Protein AF-N1JFX5-F1 (afdb_monomer_lite)

InterPro domains:
  IPR024461 Coiled-coil domain-containing protein 90-like [PF07798] (93-260)
  IPR024461 Coiled-coil domain-containing protein 90-like [PTHR14360] (28-267)

pLDDT: mean 70.88, std 24.8, range [26.75, 98.5]

Structure (mmCIF, N/CA/C/O backbone):
data_AF-N1JFX5-F1
#
_entry.id   AF-N1JFX5-F1
#
loop_
_atom_site.group_PDB
_atom_site.id
_atom_site.type_symbol
_atom_site.label_atom_id
_atom_site.label_alt_id
_atom_site.label_comp_id
_atom_site.label_asym_id
_atom_site.label_entity_id
_atom_site.label_seq_id
_atom_site.pdbx_PDB_ins_code
_atom_site.Cartn_x
_atom_site.Cartn_y
_atom_site.Cartn_z
_atom_site.occupancy
_atom_site.B_iso_or_equiv
_atom_site.auth_seq_id
_atom_site.auth_comp_id
_atom_site.auth_asym_id
_atom_site.auth_atom_id
_atom_site.pdbx_PDB_model_num
ATOM 1 N N . MET A 1 1 ? -10.620 47.050 53.780 1.00 45.34 1 MET A N 1
ATOM 2 C CA . MET A 1 1 ? -9.293 46.956 54.427 1.00 45.34 1 MET A CA 1
ATOM 3 C C . MET A 1 1 ? -9.333 45.799 55.409 1.00 45.34 1 MET A C 1
ATOM 5 O O . MET A 1 1 ? -10.169 45.864 56.293 1.00 45.34 1 MET A O 1
ATOM 9 N N . MET A 1 2 ? -8.514 44.763 55.178 1.00 36.59 2 MET A N 1
ATOM 10 C CA . MET A 1 2 ? -8.140 43.599 56.024 1.00 36.59 2 MET A CA 1
ATOM 11 C C . MET A 1 2 ? -7.818 42.447 55.046 1.00 36.59 2 MET A C 1
ATOM 13 O O . MET A 1 2 ? -8.660 42.116 54.222 1.00 36.59 2 MET A O 1
ATOM 17 N N . ALA A 1 3 ? -6.535 42.109 54.839 1.00 37.88 3 ALA A N 1
ATOM 18 C CA 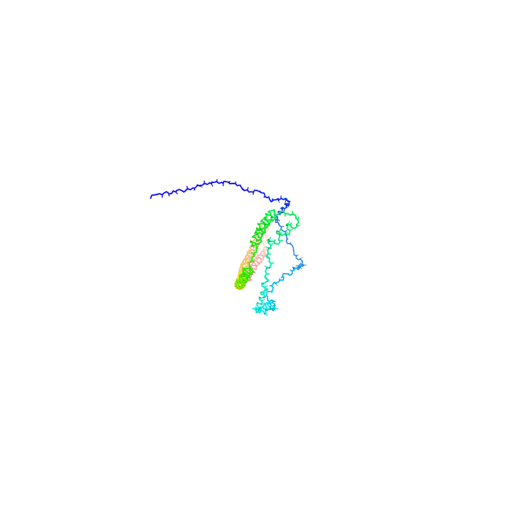. ALA A 1 3 ? -5.764 41.058 55.542 1.00 37.88 3 ALA A CA 1
ATOM 19 C C . ALA A 1 3 ? -6.212 39.639 55.106 1.00 37.88 3 ALA A C 1
ATOM 21 O O . ALA A 1 3 ? -7.400 39.379 55.066 1.00 37.88 3 ALA A O 1
ATOM 22 N N . SER A 1 4 ? -5.381 38.650 54.765 1.00 37.19 4 SER A N 1
ATOM 23 C CA . SER A 1 4 ? -3.931 38.461 54.834 1.00 37.19 4 SER A CA 1
ATOM 24 C C . SER A 1 4 ? -3.534 37.250 53.962 1.00 37.19 4 SER A C 1
ATOM 26 O O . SER A 1 4 ? -4.264 36.268 53.923 1.00 37.19 4 SER A O 1
ATOM 28 N N . ARG A 1 5 ? -2.371 37.354 53.296 1.00 39.69 5 ARG A N 1
ATOM 29 C CA . ARG A 1 5 ? -1.229 36.401 53.213 1.00 39.69 5 ARG A CA 1
ATOM 30 C C . ARG A 1 5 ? -1.575 34.905 53.415 1.00 39.69 5 ARG A C 1
ATOM 32 O O . ARG A 1 5 ? -2.045 34.536 54.478 1.00 39.69 5 ARG A O 1
ATOM 39 N N . GLY A 1 6 ? -1.334 33.973 52.489 1.00 36.25 6 GLY A N 1
ATOM 40 C CA . GLY A 1 6 ? -0.132 33.788 51.666 1.00 36.25 6 GLY A CA 1
ATOM 41 C C . GLY A 1 6 ? 0.932 32.998 52.445 1.00 36.25 6 GLY A C 1
ATOM 42 O O . GLY A 1 6 ? 1.758 33.615 53.110 1.00 36.25 6 GLY A O 1
ATOM 43 N N . LEU A 1 7 ? 0.883 31.658 52.393 1.00 37.72 7 LEU A N 1
ATOM 44 C CA . LEU A 1 7 ? 1.869 30.726 52.977 1.00 37.72 7 LEU A CA 1
ATOM 45 C C . LEU A 1 7 ? 2.697 30.027 51.867 1.00 37.72 7 LEU A C 1
ATOM 47 O O . LEU A 1 7 ? 2.278 30.042 50.709 1.00 37.72 7 LEU A O 1
ATOM 51 N N . PRO A 1 8 ? 3.877 29.458 52.191 1.00 49.25 8 PRO A N 1
ATOM 52 C CA . PRO A 1 8 ? 5.065 29.599 51.361 1.00 49.25 8 PRO A CA 1
ATOM 53 C C . PRO A 1 8 ? 5.447 28.367 50.530 1.00 49.25 8 PRO A C 1
ATOM 55 O O . PRO A 1 8 ? 5.069 27.227 50.787 1.00 49.25 8 PRO A O 1
ATOM 58 N N . THR A 1 9 ? 6.310 28.668 49.566 1.00 38.16 9 THR A N 1
ATOM 59 C CA . THR A 1 9 ? 7.243 27.815 48.828 1.00 38.16 9 THR A CA 1
ATOM 60 C C . THR A 1 9 ? 8.101 26.906 49.713 1.00 38.16 9 THR A C 1
ATOM 62 O O . THR A 1 9 ? 8.788 27.397 50.605 1.00 38.16 9 THR A O 1
ATOM 65 N N . HIS A 1 10 ? 8.186 25.620 49.355 1.00 36.88 10 HIS A N 1
ATOM 66 C CA . HIS A 1 10 ? 9.340 24.768 49.649 1.00 36.88 10 HIS A CA 1
ATOM 67 C C . HIS A 1 10 ? 9.740 23.957 48.411 1.00 36.88 10 HIS A C 1
ATOM 69 O O . HIS A 1 10 ? 8.969 23.173 47.864 1.00 36.88 10 HIS A O 1
ATOM 75 N N . THR A 1 11 ? 10.978 24.188 47.987 1.00 39.38 11 THR A N 1
ATOM 76 C CA . THR A 1 11 ? 11.733 23.473 46.957 1.00 39.38 11 THR A CA 1
ATOM 77 C C . THR A 1 11 ? 12.301 22.182 47.546 1.00 39.38 11 THR A C 1
ATOM 79 O O . THR A 1 11 ? 12.922 22.240 48.605 1.00 39.38 11 THR A O 1
ATOM 82 N N . LEU A 1 12 ? 12.190 21.047 46.847 1.00 31.86 12 LEU A N 1
ATOM 83 C CA . LEU A 1 12 ? 13.087 19.904 47.050 1.00 31.86 12 LEU A CA 1
ATOM 84 C C . LEU A 1 12 ? 13.545 19.323 45.707 1.00 31.86 12 LEU A C 1
ATOM 86 O O . LEU A 1 12 ? 12.752 18.966 44.839 1.00 31.86 12 LEU A O 1
ATOM 90 N N . GLN A 1 13 ? 14.869 19.294 45.567 1.00 37.44 13 GLN A N 1
ATOM 91 C CA . GLN A 1 13 ? 15.657 18.745 44.472 1.00 37.44 13 GLN A CA 1
ATOM 92 C C . GLN A 1 13 ? 15.765 17.211 44.547 1.00 37.44 13 GLN A C 1
ATOM 94 O O . GLN A 1 13 ? 15.798 16.646 45.632 1.00 37.44 13 GLN A O 1
ATOM 99 N N . PHE A 1 14 ? 15.943 16.614 43.360 1.00 31.45 14 PHE A N 1
ATOM 100 C CA . PHE A 1 14 ? 16.741 15.420 43.025 1.00 31.45 14 PHE A CA 1
ATOM 101 C C . PHE A 1 14 ? 16.587 14.129 43.847 1.00 31.45 14 PHE A C 1
ATOM 103 O O . PHE A 1 14 ? 16.993 14.074 44.996 1.00 31.45 14 PHE A O 1
ATOM 110 N N . LEU A 1 15 ? 16.240 13.026 43.162 1.00 33.03 15 LEU A N 1
ATOM 111 C CA . LEU A 1 15 ? 17.104 11.835 43.019 1.00 33.03 15 LEU A CA 1
ATOM 112 C C . LEU A 1 15 ? 16.437 10.780 42.115 1.00 33.03 15 LEU A C 1
ATOM 114 O O . LEU A 1 15 ? 15.435 10.164 42.465 1.00 33.03 15 LEU A O 1
ATOM 118 N N . SER A 1 16 ? 17.027 10.553 40.940 1.00 36.25 16 SER A N 1
ATOM 119 C CA . SER A 1 16 ? 16.719 9.425 40.055 1.00 36.25 16 SER A CA 1
ATOM 120 C C . SER A 1 16 ? 17.176 8.094 40.670 1.00 36.25 16 SER A C 1
ATOM 122 O O . SER A 1 16 ? 18.302 8.029 41.172 1.00 36.25 16 SER A O 1
ATOM 124 N N . PRO A 1 17 ? 16.434 6.985 40.506 1.00 36.94 17 PRO A N 1
ATOM 125 C CA . PRO A 1 17 ? 16.988 5.655 40.723 1.00 36.94 17 PRO A CA 1
ATOM 126 C C . PRO A 1 17 ? 17.651 5.127 39.443 1.00 36.94 17 PRO A C 1
ATOM 128 O O . PRO A 1 17 ? 17.014 4.911 38.413 1.00 36.94 17 PRO A O 1
ATOM 131 N N . LYS A 1 18 ? 18.965 4.898 39.528 1.00 37.69 18 LYS A N 1
ATOM 132 C CA . LYS A 1 18 ? 19.729 4.035 38.617 1.00 37.69 18 LYS A CA 1
ATOM 133 C C . LYS A 1 18 ? 19.438 2.550 38.898 1.00 37.69 18 LYS A C 1
ATOM 135 O O . LYS A 1 18 ? 19.209 2.183 40.046 1.00 37.69 18 LYS A O 1
ATOM 140 N N . ARG A 1 19 ? 19.751 1.732 37.874 1.00 32.94 19 ARG A N 1
ATOM 141 C CA . ARG A 1 19 ? 19.992 0.262 37.824 1.00 32.94 19 ARG A CA 1
ATOM 142 C C . ARG A 1 19 ? 18.749 -0.535 37.385 1.00 32.94 19 ARG A C 1
ATOM 144 O O . ARG A 1 19 ? 17.664 -0.274 37.859 1.00 32.94 19 ARG A O 1
ATOM 151 N N . SER A 1 20 ? 18.814 -1.534 36.504 1.00 28.47 20 SER A N 1
ATOM 152 C CA . SER A 1 20 ? 19.943 -2.218 35.867 1.00 28.47 20 SER A CA 1
ATOM 153 C C . SER A 1 20 ? 19.411 -2.979 34.638 1.00 28.47 20 SER A C 1
ATOM 155 O O . SER A 1 20 ? 18.403 -3.670 34.750 1.00 28.47 20 SER A O 1
ATOM 157 N N . CYS A 1 21 ? 20.092 -2.919 33.494 1.00 29.77 21 CYS A N 1
ATOM 158 C CA . CYS A 1 21 ? 19.971 -3.944 32.457 1.00 29.77 21 CYS A CA 1
ATOM 159 C C . CYS A 1 21 ? 21.379 -4.405 32.094 1.00 29.77 21 CYS A C 1
ATOM 161 O O . CYS A 1 21 ? 22.188 -3.665 31.536 1.00 29.77 21 CYS A O 1
ATOM 163 N N . ARG A 1 22 ? 21.667 -5.638 32.501 1.00 29.78 22 ARG A N 1
ATOM 164 C CA . ARG A 1 22 ? 22.891 -6.385 32.238 1.00 29.78 22 ARG A CA 1
ATOM 165 C C . ARG A 1 22 ? 22.928 -6.703 30.738 1.00 29.78 22 ARG A C 1
ATOM 167 O O . ARG A 1 22 ? 22.096 -7.462 30.257 1.00 29.78 22 ARG A O 1
ATOM 174 N N . ARG A 1 23 ? 23.880 -6.134 29.996 1.00 33.97 23 ARG A N 1
ATOM 175 C CA . ARG A 1 23 ? 24.305 -6.664 28.691 1.00 33.97 23 ARG A CA 1
ATOM 176 C C . ARG A 1 23 ? 25.579 -7.472 28.891 1.00 33.97 23 ARG A C 1
ATOM 178 O O . ARG A 1 23 ? 26.496 -7.036 29.581 1.00 33.97 23 ARG A O 1
ATOM 185 N N . SER A 1 24 ? 25.631 -8.632 28.256 1.00 31.75 24 SER A N 1
ATOM 186 C CA . SER A 1 24 ? 26.867 -9.342 27.938 1.00 31.75 24 SER A CA 1
ATOM 187 C C . SER A 1 24 ? 26.863 -9.737 26.457 1.00 31.75 24 SER A C 1
ATOM 189 O O . SER A 1 24 ? 25.796 -9.703 25.840 1.00 31.75 24 SER A O 1
ATOM 191 N N . PRO A 1 25 ? 28.049 -9.969 25.867 1.00 46.09 25 PRO A N 1
ATOM 192 C CA . PRO A 1 25 ? 28.358 -9.545 24.504 1.00 46.09 25 PRO A CA 1
ATOM 193 C C . PRO A 1 25 ? 28.659 -10.723 23.555 1.00 46.09 25 PRO A C 1
ATOM 195 O O . PRO A 1 25 ? 28.492 -11.879 23.925 1.00 46.09 25 PRO A O 1
ATOM 198 N N . ALA A 1 26 ? 29.197 -10.374 22.376 1.00 31.05 26 ALA A N 1
ATOM 199 C CA . ALA A 1 26 ? 29.701 -11.202 21.267 1.00 31.05 26 ALA A CA 1
ATOM 200 C C . ALA A 1 26 ? 28.660 -11.425 20.149 1.00 31.05 26 ALA A C 1
ATOM 202 O O . ALA A 1 26 ? 27.500 -11.682 20.415 1.00 31.05 26 ALA A O 1
ATOM 203 N N . SER A 1 27 ? 28.967 -11.291 18.859 1.00 29.20 27 SER A N 1
ATOM 204 C CA . SER A 1 27 ? 30.246 -11.340 18.153 1.00 29.20 27 SER A CA 1
ATOM 205 C C . SER A 1 27 ? 30.122 -10.544 16.845 1.00 29.20 27 SER A C 1
ATOM 207 O O . SER A 1 27 ? 29.130 -10.660 16.129 1.00 29.20 27 SER A O 1
ATOM 209 N N . LYS A 1 28 ? 31.129 -9.717 16.548 1.00 35.06 28 LYS A N 1
ATOM 210 C CA . LYS A 1 28 ? 31.274 -8.978 15.290 1.00 35.06 28 LYS A CA 1
ATOM 211 C C . LYS A 1 28 ? 31.924 -9.893 14.250 1.00 35.06 28 LYS A C 1
ATOM 213 O O . LYS A 1 28 ? 33.036 -10.356 14.488 1.00 35.06 28 LYS A O 1
ATOM 218 N N . LYS A 1 29 ? 31.325 -10.031 13.067 1.00 30.53 29 LYS A N 1
ATOM 219 C CA . LYS A 1 29 ? 32.080 -10.214 11.817 1.00 30.53 29 LYS A CA 1
ATOM 220 C C . LYS A 1 29 ? 31.468 -9.334 10.733 1.00 30.53 29 LYS A C 1
ATOM 222 O O . LYS A 1 29 ? 30.355 -9.559 10.277 1.00 30.53 29 LYS A O 1
ATOM 227 N N . CYS A 1 30 ? 32.219 -8.291 10.403 1.00 28.92 30 CYS A N 1
ATOM 228 C CA . CYS A 1 30 ? 32.034 -7.439 9.242 1.00 28.92 30 CYS A CA 1
ATOM 229 C C . CYS A 1 30 ? 32.545 -8.219 8.025 1.00 28.92 30 CYS A C 1
ATOM 231 O O . CYS A 1 30 ? 33.672 -8.713 8.068 1.00 28.92 30 CYS A O 1
ATOM 233 N N . ILE A 1 31 ? 31.733 -8.356 6.978 1.00 33.50 31 ILE A N 1
ATOM 234 C CA . ILE A 1 31 ? 32.197 -8.835 5.675 1.00 33.50 31 ILE A CA 1
ATOM 235 C C . ILE A 1 31 ? 32.065 -7.665 4.707 1.00 33.50 31 ILE A C 1
ATOM 237 O O . ILE A 1 31 ? 30.983 -7.133 4.467 1.00 33.50 31 ILE A O 1
ATOM 241 N N . THR A 1 32 ? 33.228 -7.246 4.232 1.00 29.80 32 THR A N 1
ATOM 242 C CA . THR A 1 32 ? 33.483 -6.257 3.193 1.00 29.80 32 THR A CA 1
ATOM 243 C C . THR A 1 32 ? 32.887 -6.697 1.860 1.00 29.80 32 THR A C 1
ATOM 245 O O . THR A 1 32 ? 33.056 -7.845 1.455 1.00 29.80 32 THR A O 1
ATOM 248 N N . TRP A 1 33 ? 32.244 -5.767 1.159 1.00 26.75 33 TRP A N 1
ATOM 249 C CA . TRP A 1 33 ? 31.846 -5.935 -0.235 1.00 26.75 33 TRP A CA 1
ATOM 250 C C . TRP A 1 33 ? 33.020 -5.589 -1.148 1.00 26.75 33 TRP A C 1
ATOM 252 O O . TRP A 1 33 ? 33.508 -4.460 -1.120 1.00 26.75 33 TRP A O 1
ATOM 262 N N . THR A 1 34 ? 33.428 -6.529 -1.995 1.00 29.97 34 THR A N 1
ATOM 263 C CA . THR A 1 34 ? 34.203 -6.232 -3.201 1.00 29.97 34 THR A CA 1
ATOM 264 C C . THR A 1 34 ? 33.487 -6.802 -4.419 1.00 29.97 34 THR A C 1
ATOM 266 O O . THR A 1 34 ? 33.084 -7.961 -4.470 1.00 29.97 34 THR A O 1
ATOM 269 N N . SER A 1 35 ? 33.291 -5.909 -5.382 1.00 30.75 35 SER A N 1
ATOM 270 C CA . SER A 1 35 ? 32.796 -6.151 -6.732 1.00 30.75 35 SER A CA 1
ATOM 271 C C . SER A 1 35 ? 33.849 -6.894 -7.551 1.00 30.75 35 SER A C 1
ATOM 273 O O . SER A 1 35 ? 35.015 -6.502 -7.494 1.00 30.75 35 SER A O 1
ATOM 275 N N . SER A 1 36 ? 33.457 -7.918 -8.320 1.00 29.05 36 SER A N 1
ATOM 276 C CA . SER A 1 36 ? 33.719 -8.026 -9.771 1.00 29.05 36 SER A CA 1
ATOM 277 C C . SER A 1 36 ? 33.439 -9.437 -10.337 1.00 29.05 36 SER A C 1
ATOM 279 O O . SER A 1 36 ? 33.848 -10.448 -9.778 1.00 29.05 36 SER A O 1
ATOM 281 N N . THR A 1 37 ? 32.768 -9.447 -11.501 1.00 33.81 37 THR A N 1
ATOM 282 C CA . THR A 1 37 ? 32.854 -10.416 -12.624 1.00 33.81 37 THR A CA 1
ATOM 283 C C . THR A 1 37 ? 32.571 -11.912 -12.402 1.00 33.81 37 THR A C 1
ATOM 285 O O . THR A 1 37 ? 33.415 -12.629 -11.886 1.00 33.81 37 THR A O 1
ATOM 288 N N . LEU A 1 38 ? 31.446 -12.412 -12.944 1.00 31.70 38 LEU A N 1
ATOM 289 C CA . LEU A 1 38 ? 31.362 -13.287 -14.142 1.00 31.70 38 LEU A CA 1
ATOM 290 C C . LEU A 1 38 ? 29.952 -13.911 -14.260 1.00 31.70 38 LEU A C 1
ATOM 292 O O . LEU A 1 38 ? 29.460 -14.536 -13.324 1.00 31.70 38 LEU A O 1
ATOM 296 N N . CYS A 1 39 ? 29.332 -13.819 -15.441 1.00 28.89 39 CYS A N 1
ATOM 297 C CA . CYS A 1 39 ? 28.313 -14.786 -15.869 1.00 28.89 39 CYS A CA 1
ATOM 298 C C . CYS A 1 39 ? 28.995 -16.115 -16.236 1.00 28.89 39 CYS A C 1
ATOM 300 O O . CYS A 1 39 ? 30.092 -16.095 -16.798 1.00 28.89 39 CYS A O 1
ATOM 302 N N . PRO A 1 40 ? 28.325 -17.259 -16.015 1.00 37.22 40 PRO A N 1
ATOM 303 C CA . PRO A 1 40 ? 27.986 -18.065 -17.185 1.00 37.22 40 PRO A CA 1
ATOM 304 C C . PRO A 1 40 ? 26.586 -18.703 -17.149 1.00 37.22 40 PRO A C 1
ATOM 306 O O . PRO A 1 40 ? 25.885 -18.781 -16.143 1.00 37.22 40 PRO A O 1
ATOM 309 N N . THR A 1 41 ? 26.201 -19.116 -18.347 1.00 32.44 41 THR A N 1
ATOM 310 C CA . THR A 1 41 ? 24.902 -19.563 -18.840 1.00 32.44 41 THR A CA 1
ATOM 311 C C . THR A 1 41 ? 24.544 -21.001 -18.426 1.00 32.44 41 THR A C 1
ATOM 313 O O . THR A 1 41 ? 25.408 -21.868 -18.421 1.00 32.44 41 THR A O 1
ATOM 316 N N . LYS A 1 42 ? 23.231 -21.250 -18.243 1.00 32.09 42 LYS A N 1
ATOM 317 C CA . LYS A 1 42 ? 22.500 -22.546 -18.230 1.00 32.09 42 LYS A CA 1
ATOM 318 C C . LYS A 1 42 ? 22.884 -23.563 -17.134 1.00 32.09 42 LYS A C 1
ATOM 320 O O . LYS A 1 42 ? 23.933 -24.185 -17.183 1.00 32.09 42 LYS A O 1
ATOM 325 N N . THR A 1 43 ? 21.941 -23.909 -16.248 1.00 32.41 43 THR A N 1
ATOM 326 C CA . THR A 1 43 ? 21.010 -25.054 -16.407 1.00 32.41 43 THR A CA 1
ATOM 327 C C . THR A 1 43 ? 20.060 -25.144 -15.197 1.00 32.41 43 THR A C 1
ATOM 329 O O . THR A 1 43 ? 20.452 -25.043 -14.043 1.00 32.41 43 THR A O 1
ATOM 332 N N . GLN A 1 44 ? 18.783 -25.299 -15.523 1.00 43.53 44 GLN A N 1
ATOM 333 C CA . GLN A 1 44 ? 17.594 -25.643 -14.741 1.00 43.53 44 GLN A CA 1
ATOM 334 C C . GLN A 1 44 ? 17.807 -26.383 -13.394 1.00 43.53 44 GLN A C 1
ATOM 336 O O . GLN A 1 44 ? 18.254 -27.524 -13.378 1.00 43.53 44 GLN A O 1
ATOM 341 N N . LYS A 1 45 ? 17.348 -25.775 -12.289 1.00 29.86 45 LYS A N 1
ATOM 342 C CA . LYS A 1 45 ? 16.660 -26.421 -11.147 1.00 29.86 45 LYS A CA 1
ATOM 343 C C . LYS A 1 45 ? 15.862 -25.340 -10.411 1.00 29.86 45 LYS A C 1
ATOM 345 O O . LYS A 1 45 ? 16.393 -24.588 -9.602 1.00 29.86 45 LYS A O 1
ATOM 350 N N . VAL A 1 46 ? 14.580 -25.232 -10.749 1.00 34.78 46 VAL A N 1
ATOM 351 C CA . VAL A 1 46 ? 13.615 -24.399 -10.023 1.00 34.78 46 VAL A CA 1
ATOM 352 C C . VAL A 1 46 ? 13.414 -25.045 -8.653 1.00 34.78 46 VAL A C 1
ATOM 354 O O . VAL A 1 46 ? 12.714 -26.051 -8.543 1.00 34.78 46 VAL A O 1
ATOM 357 N N . LEU A 1 47 ? 14.055 -24.507 -7.612 1.00 33.03 47 LEU A N 1
ATOM 358 C CA . LEU A 1 47 ? 13.655 -24.812 -6.243 1.00 33.03 47 LEU A CA 1
ATOM 359 C C . LEU A 1 47 ? 12.261 -24.211 -6.040 1.00 33.03 47 LEU A C 1
ATOM 361 O O . LEU A 1 47 ? 12.065 -22.998 -6.097 1.00 33.03 47 LEU A O 1
ATOM 365 N N . LYS A 1 48 ? 11.289 -25.104 -5.868 1.00 30.16 48 LYS A N 1
ATOM 366 C CA . LYS A 1 48 ? 9.902 -24.809 -5.533 1.00 30.16 48 LYS A CA 1
ATOM 367 C C . LYS A 1 48 ? 9.886 -24.024 -4.215 1.00 30.16 48 LYS A C 1
ATOM 369 O O . LYS A 1 48 ? 10.239 -24.572 -3.173 1.00 30.16 48 LYS A O 1
ATOM 374 N N . ALA A 1 49 ? 9.507 -22.750 -4.264 1.00 30.95 49 ALA A N 1
ATOM 375 C CA . ALA A 1 49 ? 9.131 -22.017 -3.061 1.00 30.95 49 ALA A CA 1
ATOM 376 C C . ALA A 1 49 ? 7.946 -22.746 -2.393 1.00 30.95 49 ALA A C 1
ATOM 378 O O . ALA A 1 49 ? 7.068 -23.235 -3.115 1.00 30.95 49 ALA A O 1
ATOM 379 N N . PRO A 1 50 ? 7.902 -22.858 -1.056 1.00 34.81 50 PRO A N 1
ATOM 380 C CA . PRO A 1 50 ? 6.700 -23.323 -0.382 1.00 34.81 50 PRO A CA 1
ATOM 381 C C . PRO A 1 50 ? 5.568 -22.338 -0.688 1.00 34.81 50 PRO A C 1
ATOM 383 O O . PRO A 1 50 ? 5.786 -21.127 -0.715 1.00 34.81 50 PRO A O 1
ATOM 386 N N . ASN A 1 51 ? 4.387 -22.882 -0.982 1.00 34.38 51 ASN A N 1
ATOM 387 C CA . ASN A 1 51 ? 3.165 -22.136 -1.259 1.00 34.38 51 ASN A CA 1
ATOM 388 C C . ASN A 1 51 ? 2.981 -20.996 -0.251 1.00 34.38 51 ASN A C 1
ATOM 390 O O . ASN A 1 51 ? 2.756 -21.231 0.935 1.00 34.38 51 ASN A O 1
ATOM 394 N N . CYS A 1 52 ? 3.017 -19.761 -0.741 1.00 32.25 52 CYS A N 1
ATOM 395 C CA . CYS A 1 52 ? 2.316 -18.669 -0.092 1.00 32.25 52 CYS A CA 1
ATOM 396 C C . CYS A 1 52 ? 0.849 -18.853 -0.473 1.00 32.25 52 CYS A C 1
ATOM 398 O O . CYS A 1 52 ? 0.415 -18.354 -1.514 1.00 32.25 52 CYS A O 1
ATOM 400 N N . ASP A 1 53 ? 0.117 -19.645 0.309 1.00 30.41 53 ASP A N 1
ATOM 401 C CA . ASP A 1 53 ? -1.323 -19.746 0.140 1.00 30.41 53 ASP A CA 1
ATOM 402 C C . ASP A 1 53 ? -1.923 -18.351 0.345 1.00 30.41 53 ASP A C 1
ATOM 404 O O . ASP A 1 53 ? -1.854 -17.734 1.410 1.00 30.41 53 ASP A O 1
ATOM 408 N N . LEU A 1 54 ? -2.450 -17.847 -0.763 1.00 36.56 54 LEU A N 1
ATOM 409 C CA . LEU A 1 54 ? -3.362 -16.731 -0.881 1.00 36.56 54 LEU A CA 1
ATOM 410 C C . LEU A 1 54 ? -4.437 -16.880 0.206 1.00 36.56 54 LEU A C 1
ATOM 412 O O . LEU A 1 54 ? -5.195 -17.850 0.191 1.00 36.56 54 LEU A O 1
ATOM 416 N N . PHE A 1 55 ? -4.500 -15.948 1.160 1.00 37.62 55 PHE A N 1
ATOM 417 C CA . PHE A 1 55 ? -5.605 -15.891 2.118 1.00 37.62 55 PHE A CA 1
ATOM 418 C C . PHE A 1 55 ? -6.861 -15.465 1.346 1.00 37.62 55 PHE A C 1
ATOM 420 O O . PHE A 1 55 ? -7.166 -14.284 1.188 1.00 37.62 55 PHE A O 1
ATOM 427 N N . ASP A 1 56 ? -7.525 -16.458 0.765 1.00 29.92 56 ASP A N 1
ATOM 428 C CA . ASP A 1 56 ? -8.728 -16.326 -0.038 1.00 29.92 56 ASP A CA 1
ATOM 429 C C . ASP A 1 56 ? -9.915 -16.057 0.900 1.00 29.92 56 ASP A C 1
ATOM 431 O O . ASP A 1 56 ? -10.503 -16.959 1.500 1.00 29.92 56 ASP A O 1
ATOM 435 N N . THR A 1 57 ? -10.254 -14.779 1.073 1.00 42.81 57 THR A N 1
ATOM 436 C CA . THR A 1 57 ? -11.374 -14.313 1.910 1.00 42.81 57 THR A CA 1
ATOM 437 C C . THR A 1 57 ? -12.751 -14.618 1.304 1.00 42.81 57 THR A C 1
ATOM 439 O O . THR A 1 57 ? -13.774 -14.252 1.883 1.00 42.81 57 THR A O 1
ATOM 442 N N . SER A 1 58 ? -12.817 -15.340 0.179 1.00 32.22 58 SER A N 1
ATOM 443 C CA . SER A 1 58 ? -14.066 -15.654 -0.525 1.00 32.22 58 SER A CA 1
ATOM 444 C C . SER A 1 58 ? -14.796 -16.919 -0.035 1.00 32.22 58 SER A C 1
ATOM 446 O O . SER A 1 58 ? -15.910 -17.193 -0.484 1.00 32.22 58 SER A O 1
ATOM 448 N N . LYS A 1 59 ? -14.242 -17.672 0.933 1.00 35.91 59 LYS A N 1
ATOM 449 C CA . LYS A 1 59 ? -14.858 -18.909 1.469 1.00 35.91 59 LYS A CA 1
ATOM 450 C C . LYS A 1 59 ? -15.328 -18.868 2.926 1.00 35.91 59 LYS A C 1
ATOM 452 O O . LYS A 1 59 ? -15.608 -19.921 3.493 1.00 35.91 59 LYS A O 1
ATOM 457 N N . LEU A 1 60 ? -15.551 -17.694 3.520 1.00 37.47 60 LEU A N 1
ATOM 458 C CA . LEU A 1 60 ? -16.322 -17.606 4.771 1.00 37.47 60 LEU A CA 1
ATOM 459 C C . LEU A 1 60 ? -17.823 -17.427 4.486 1.00 37.47 60 LEU A C 1
ATOM 461 O O . LEU A 1 60 ? -18.468 -16.493 4.952 1.00 37.47 60 LEU A O 1
ATOM 465 N N . SER A 1 61 ? -18.387 -18.339 3.690 1.00 43.03 61 SER A N 1
ATOM 466 C CA . SER A 1 61 ? -19.834 -18.484 3.545 1.00 43.03 61 SER A CA 1
ATOM 467 C C . SER A 1 61 ? -20.286 -19.719 4.311 1.00 43.03 61 SER A C 1
ATOM 469 O O . SER A 1 61 ? -19.865 -20.834 4.015 1.00 43.03 61 SER A O 1
ATOM 471 N N . ARG A 1 62 ? -21.196 -19.474 5.262 1.00 46.56 62 ARG A N 1
ATOM 472 C CA . ARG A 1 62 ? -21.957 -20.436 6.079 1.00 46.56 62 ARG A CA 1
ATOM 473 C C . ARG A 1 62 ? -21.220 -21.052 7.265 1.00 46.56 62 ARG A C 1
ATOM 475 O O . ARG A 1 62 ? -21.142 -22.266 7.399 1.00 46.56 62 ARG A O 1
ATOM 482 N N . SER A 1 63 ? -20.840 -20.212 8.223 1.00 34.66 63 SER A N 1
ATOM 483 C CA . SER A 1 63 ? -20.885 -20.645 9.621 1.00 34.66 63 SER A CA 1
ATOM 484 C C . SER A 1 63 ? -22.127 -20.041 10.270 1.00 34.66 63 SER A C 1
ATOM 486 O O . SER A 1 63 ? -22.144 -18.884 10.681 1.00 34.66 63 SER A O 1
ATOM 488 N N . ASN A 1 64 ? -23.196 -20.837 10.345 1.00 45.88 64 ASN A N 1
ATOM 489 C CA . ASN A 1 64 ? -24.447 -20.527 11.052 1.00 45.88 64 ASN A CA 1
ATOM 490 C C . ASN A 1 64 ? -24.265 -20.436 12.584 1.00 45.88 64 ASN A C 1
ATOM 492 O O . ASN A 1 64 ? -25.231 -20.502 13.338 1.00 45.88 64 ASN A O 1
ATOM 496 N N . HIS A 1 65 ? -23.034 -20.276 13.068 1.00 36.84 65 HIS A N 1
ATOM 497 C CA . HIS A 1 65 ? -22.686 -20.426 14.474 1.00 36.84 65 HIS A CA 1
ATOM 498 C C . HIS A 1 65 ? -22.982 -19.183 15.331 1.00 36.84 65 HIS A C 1
ATOM 500 O O . HIS A 1 65 ? -22.873 -19.243 16.554 1.00 36.84 65 HIS A O 1
ATOM 506 N N . LEU A 1 66 ? -23.402 -18.072 14.712 1.00 41.28 66 LEU A N 1
ATOM 507 C CA . LEU A 1 66 ? -23.733 -16.821 15.410 1.00 41.28 66 LEU A CA 1
ATOM 508 C C . LEU A 1 66 ? -25.238 -16.515 15.492 1.00 41.28 66 LEU A C 1
ATOM 510 O O . LEU A 1 66 ? -25.614 -15.537 16.129 1.00 41.28 66 LEU A O 1
ATOM 514 N N . ARG A 1 67 ? -26.122 -17.355 14.926 1.00 35.59 67 ARG A N 1
ATOM 515 C CA . ARG A 1 67 ? -27.583 -17.208 15.122 1.00 35.59 67 ARG A CA 1
ATOM 516 C C . ARG A 1 67 ? -28.148 -18.007 16.297 1.00 35.59 67 ARG A C 1
ATOM 518 O O . ARG A 1 67 ? -29.268 -17.736 16.714 1.00 35.59 67 ARG A O 1
ATOM 525 N N . THR A 1 68 ? -27.380 -18.918 16.891 1.00 35.69 68 THR A N 1
ATOM 526 C CA . THR A 1 68 ? -27.875 -19.769 17.991 1.00 35.69 68 THR A CA 1
ATOM 527 C C . THR A 1 68 ? -27.694 -19.146 19.383 1.00 35.69 68 THR A C 1
ATOM 529 O O . THR A 1 68 ? -28.221 -19.670 20.355 1.00 35.69 68 THR A O 1
ATOM 532 N N . ILE A 1 69 ? -27.023 -17.994 19.514 1.00 45.75 69 ILE A N 1
ATOM 533 C CA . ILE A 1 69 ? -26.807 -17.355 20.832 1.00 45.75 69 ILE A CA 1
ATOM 534 C C . ILE A 1 69 ? -27.950 -16.385 21.216 1.00 45.75 69 ILE A C 1
ATOM 536 O O . ILE A 1 69 ? -28.003 -15.903 22.342 1.00 45.75 69 ILE A O 1
ATOM 540 N N . ILE A 1 70 ? -28.922 -16.132 20.327 1.00 44.94 70 ILE A N 1
ATOM 541 C CA . ILE A 1 70 ? -29.998 -15.145 20.570 1.00 44.94 70 ILE A CA 1
ATOM 542 C C . ILE A 1 70 ? -31.351 -15.803 20.934 1.00 44.94 70 ILE A C 1
ATOM 544 O O . ILE A 1 70 ? -32.262 -15.124 21.390 1.00 44.94 70 ILE A O 1
ATOM 548 N N . SER A 1 71 ? -31.495 -17.132 20.842 1.00 38.75 71 SER A N 1
ATOM 549 C CA . SER A 1 71 ? -32.793 -17.815 21.053 1.00 38.75 71 SER A CA 1
ATOM 550 C C . SER A 1 71 ? -33.004 -18.429 22.451 1.00 38.75 71 SER A C 1
ATOM 552 O O . SER A 1 71 ? -33.910 -19.242 22.627 1.00 38.75 71 SER A O 1
ATOM 554 N N . GLY A 1 72 ? -32.171 -18.101 23.444 1.00 38.44 72 GLY A N 1
ATOM 555 C CA . GLY A 1 72 ? -32.080 -18.899 24.677 1.00 38.44 72 GLY A CA 1
ATOM 556 C C . GLY A 1 72 ? -32.542 -18.269 25.989 1.00 38.44 72 GLY A C 1
ATOM 557 O O . GLY A 1 72 ? -32.673 -18.997 26.966 1.00 38.44 72 GLY A O 1
ATOM 558 N N . TYR A 1 73 ? -32.783 -16.960 26.071 1.00 49.34 73 TYR A N 1
ATOM 559 C CA . TYR A 1 73 ? -32.994 -16.323 27.378 1.00 49.34 73 TYR A CA 1
ATOM 560 C C . TYR A 1 73 ? -34.319 -15.573 27.440 1.00 49.34 73 TYR A C 1
ATOM 562 O O . TYR A 1 73 ? -34.375 -14.348 27.478 1.00 49.34 73 TYR A O 1
ATOM 570 N N . ASN A 1 74 ? -35.397 -16.359 27.506 1.00 41.28 74 ASN A N 1
ATOM 571 C CA . ASN A 1 74 ? -36.633 -15.944 28.158 1.00 41.28 74 ASN A CA 1
ATOM 572 C C . ASN A 1 74 ? -36.299 -15.542 29.602 1.00 41.28 74 ASN A C 1
ATOM 574 O O . ASN A 1 74 ? -36.186 -16.388 30.488 1.00 41.28 74 ASN A O 1
ATOM 578 N N . PHE A 1 75 ? -36.135 -14.244 29.845 1.00 44.38 75 PHE A N 1
ATOM 579 C CA . PHE A 1 75 ? -35.968 -13.680 31.183 1.00 44.38 75 PHE A CA 1
ATOM 580 C C . PHE A 1 75 ? -37.336 -13.518 31.864 1.00 44.38 75 PHE A C 1
ATOM 582 O O . PHE A 1 75 ? -37.670 -12.463 32.381 1.00 44.38 75 PHE A O 1
ATOM 589 N N . ASN A 1 76 ? -38.137 -14.584 31.856 1.00 45.03 76 ASN A N 1
ATOM 590 C CA . ASN A 1 76 ? -39.347 -14.712 32.668 1.00 45.03 76 ASN A CA 1
ATOM 591 C C . ASN A 1 76 ? -39.093 -15.700 33.814 1.00 45.03 76 ASN A C 1
ATOM 593 O O . ASN A 1 76 ? -39.893 -16.591 34.087 1.00 45.03 76 ASN A O 1
ATOM 597 N N . GLN A 1 77 ? -37.961 -15.550 34.511 1.00 51.47 77 GLN A N 1
ATOM 598 C CA . GLN A 1 77 ? -37.837 -16.136 35.843 1.00 51.47 77 GLN A CA 1
ATOM 599 C C . GLN A 1 77 ? -38.579 -15.238 36.826 1.00 51.47 77 GLN A C 1
ATOM 601 O O . GLN A 1 77 ? -38.036 -14.278 37.376 1.00 51.47 77 GLN A O 1
ATOM 606 N N . TYR A 1 78 ? -39.855 -15.575 36.998 1.00 48.06 78 TYR A N 1
ATOM 607 C CA . TYR A 1 78 ? -40.663 -15.221 38.150 1.00 48.06 78 TYR A CA 1
ATOM 608 C C . TYR A 1 78 ? -39.823 -15.470 39.412 1.00 48.06 78 TYR A C 1
ATOM 610 O O . TYR A 1 78 ? -39.388 -16.589 39.689 1.00 48.06 78 TYR A O 1
ATOM 618 N N . ARG A 1 79 ? -39.480 -14.391 40.114 1.00 48.69 79 ARG A N 1
ATOM 619 C CA . ARG A 1 79 ? -38.692 -14.447 41.342 1.00 48.69 79 ARG A CA 1
ATOM 620 C C . ARG A 1 79 ? -39.588 -14.943 42.467 1.00 48.69 79 ARG A C 1
ATOM 622 O O . ARG A 1 79 ? -40.251 -14.138 43.113 1.00 48.69 79 ARG A O 1
ATOM 629 N N . ASP A 1 80 ? -39.539 -16.235 42.754 1.00 45.66 80 ASP A N 1
ATOM 630 C CA . ASP A 1 80 ? -40.065 -16.748 44.015 1.00 45.66 80 ASP A CA 1
ATOM 631 C C . ASP A 1 80 ? -39.097 -16.385 45.145 1.00 45.66 80 ASP A C 1
ATOM 633 O O . ASP A 1 80 ? -38.216 -17.148 45.548 1.00 45.66 80 ASP A O 1
ATOM 637 N N . PHE A 1 81 ? -39.250 -15.168 45.663 1.00 54.50 81 PHE A N 1
ATOM 638 C CA . PHE A 1 81 ? -38.681 -14.788 46.945 1.00 54.50 81 PHE A CA 1
ATOM 639 C C . PHE A 1 81 ? -39.427 -15.531 48.050 1.00 54.50 81 PHE A C 1
ATOM 641 O O . PHE A 1 81 ? -40.433 -15.063 48.578 1.00 54.50 81 PHE A O 1
ATOM 648 N N . ARG A 1 82 ? -38.918 -16.701 48.435 1.00 54.56 82 ARG A N 1
ATOM 649 C CA . ARG A 1 82 ? -39.300 -17.308 49.709 1.00 54.56 82 ARG A CA 1
ATOM 650 C C . ARG A 1 82 ? -38.650 -16.510 50.835 1.00 54.56 82 ARG A C 1
ATOM 652 O O . ARG A 1 82 ? -37.491 -16.729 51.180 1.00 54.56 82 ARG A O 1
ATOM 659 N N . SER A 1 83 ? -39.404 -15.576 51.401 1.00 56.84 83 SER A N 1
ATOM 660 C CA . SER A 1 83 ? -39.110 -14.997 52.710 1.00 56.84 83 SER A CA 1
ATOM 661 C C . SER A 1 83 ? -39.150 -16.131 53.731 1.00 56.84 83 SER A C 1
ATOM 663 O O . SER A 1 83 ? -40.223 -16.636 54.053 1.00 56.84 83 SER A O 1
ATOM 665 N N . ALA A 1 84 ? -37.990 -16.590 54.203 1.00 56.47 84 ALA A N 1
ATOM 666 C CA . ALA A 1 84 ? -37.947 -17.502 55.338 1.00 56.47 84 ALA A CA 1
ATOM 667 C C . ALA A 1 84 ? -38.696 -16.838 56.504 1.00 56.47 84 ALA A C 1
ATOM 669 O O . ALA A 1 84 ? -38.427 -15.677 56.826 1.00 56.47 84 ALA A O 1
ATOM 670 N N . ALA A 1 85 ? -39.670 -17.545 57.084 1.00 58.78 85 ALA A N 1
ATOM 671 C CA . ALA A 1 85 ? -40.457 -17.049 58.204 1.00 58.78 85 ALA A CA 1
ATOM 672 C C . ALA A 1 85 ? -39.515 -16.511 59.292 1.00 58.78 85 ALA A C 1
ATOM 674 O O . ALA A 1 85 ? -38.538 -17.176 59.644 1.00 58.78 85 ALA A O 1
ATOM 675 N N . ARG A 1 86 ? -39.788 -15.299 59.801 1.00 57.91 86 ARG A N 1
ATOM 676 C CA . ARG A 1 86 ? -39.085 -14.740 60.962 1.00 57.91 86 ARG A CA 1
ATOM 677 C C . ARG A 1 86 ? -39.257 -15.723 62.120 1.00 57.91 86 ARG A C 1
ATOM 679 O O . ARG A 1 86 ? -40.291 -15.729 62.777 1.00 57.91 86 ARG A O 1
ATOM 686 N N . GLN A 1 87 ? -38.251 -16.559 62.351 1.00 59.38 87 GLN A N 1
ATOM 687 C CA . GLN A 1 87 ? -38.121 -17.284 63.605 1.00 59.38 87 GLN A CA 1
ATOM 688 C C . GLN A 1 87 ? -37.971 -16.225 64.706 1.00 59.38 87 GLN A C 1
ATOM 690 O O . GLN A 1 87 ? -37.072 -15.380 64.594 1.00 59.38 87 GLN A O 1
ATOM 695 N N . PRO A 1 88 ? -38.846 -16.204 65.726 1.00 54.94 88 PRO A N 1
ATOM 696 C CA . PRO A 1 88 ? -38.640 -15.357 66.887 1.00 54.94 88 PRO A CA 1
ATOM 697 C C . PRO A 1 88 ? -37.295 -15.758 67.486 1.00 54.94 88 PRO A C 1
ATOM 699 O O . PRO A 1 88 ? -37.084 -16.921 67.826 1.00 54.94 88 PRO A O 1
ATOM 702 N N . ARG A 1 89 ? -36.346 -14.823 67.541 1.00 57.06 89 ARG A N 1
ATOM 703 C CA . ARG A 1 89 ? -35.084 -15.053 68.241 1.00 57.06 89 ARG A CA 1
ATOM 704 C C . ARG A 1 89 ? -35.388 -15.071 69.729 1.00 57.06 89 ARG A C 1
ATOM 706 O O . ARG A 1 89 ? -35.420 -14.020 70.359 1.00 57.06 89 ARG A O 1
ATOM 713 N N . ASP A 1 90 ? -35.625 -16.260 70.261 1.00 51.06 90 ASP A N 1
ATOM 714 C CA . ASP A 1 90 ? -35.787 -16.466 71.691 1.00 51.06 90 ASP A CA 1
ATOM 715 C C . ASP A 1 90 ? -34.396 -16.525 72.340 1.00 51.06 90 ASP A C 1
ATOM 717 O O . ASP A 1 90 ? -33.799 -17.575 72.577 1.00 51.06 90 ASP A O 1
ATOM 721 N N . HIS A 1 91 ? -33.806 -15.345 72.507 1.00 56.50 91 HIS A N 1
ATOM 722 C CA . HIS A 1 91 ? -32.597 -15.145 73.296 1.00 56.50 91 HIS A CA 1
ATOM 723 C C . HIS A 1 91 ? -32.918 -14.151 74.405 1.00 56.50 91 HIS A C 1
ATOM 725 O O . HIS A 1 91 ? -32.355 -13.060 74.467 1.00 56.50 91 HIS A O 1
ATOM 731 N N . HIS A 1 92 ? -33.873 -14.504 75.263 1.00 64.50 92 HIS A N 1
ATOM 732 C CA . HIS A 1 92 ? -34.061 -13.783 76.510 1.00 64.50 92 HIS A CA 1
ATOM 733 C C . HIS A 1 92 ? -33.013 -14.288 77.505 1.00 64.50 92 HIS A C 1
ATOM 735 O O . HIS A 1 92 ? -33.095 -15.413 77.999 1.00 64.50 92 HIS A O 1
ATOM 741 N N . PHE A 1 93 ? -31.969 -13.492 77.739 1.00 72.81 93 PHE A N 1
ATOM 742 C CA . PHE A 1 93 ? -30.994 -13.804 78.776 1.00 72.81 93 PHE A CA 1
ATOM 743 C C . PHE A 1 93 ? -31.661 -13.589 80.143 1.00 72.81 93 PHE A C 1
ATOM 745 O O . PHE A 1 93 ? -31.859 -12.455 80.573 1.00 72.81 93 PHE A O 1
ATOM 752 N N . ASP A 1 94 ? -32.051 -14.680 80.803 1.00 84.19 94 ASP A N 1
ATOM 753 C CA . ASP A 1 94 ? -32.702 -14.644 82.114 1.00 84.19 94 ASP A CA 1
ATOM 754 C C . ASP A 1 94 ? -31.664 -14.404 83.221 1.00 84.19 94 ASP A C 1
ATOM 756 O O . ASP A 1 94 ? -30.967 -15.317 83.681 1.00 84.19 94 ASP A O 1
ATOM 760 N N . THR A 1 95 ? -31.561 -13.143 83.638 1.00 87.00 95 THR A N 1
ATOM 761 C CA . THR A 1 95 ? -30.624 -12.686 84.670 1.00 87.00 95 THR A CA 1
ATOM 762 C C . THR A 1 95 ? -30.944 -13.258 86.052 1.00 87.00 95 THR A C 1
ATOM 764 O O . THR A 1 95 ? -30.030 -13.541 86.825 1.00 87.00 95 THR A O 1
ATOM 767 N N . LEU A 1 96 ? -32.221 -13.497 86.370 1.00 87.38 96 LEU A N 1
ATOM 768 C CA . LEU A 1 96 ? -32.648 -13.995 87.681 1.00 87.38 96 LEU A CA 1
ATOM 769 C C . LEU A 1 96 ? -32.334 -15.481 87.849 1.00 87.38 96 LEU A C 1
ATOM 771 O O . LEU A 1 96 ? -31.856 -15.903 88.904 1.00 87.38 96 LEU A O 1
ATOM 775 N N . LYS A 1 97 ? -32.556 -16.280 86.802 1.00 88.12 97 LYS A N 1
ATOM 776 C CA . LYS A 1 97 ? -32.196 -17.703 86.802 1.00 88.12 97 LYS A CA 1
ATOM 777 C C . LYS A 1 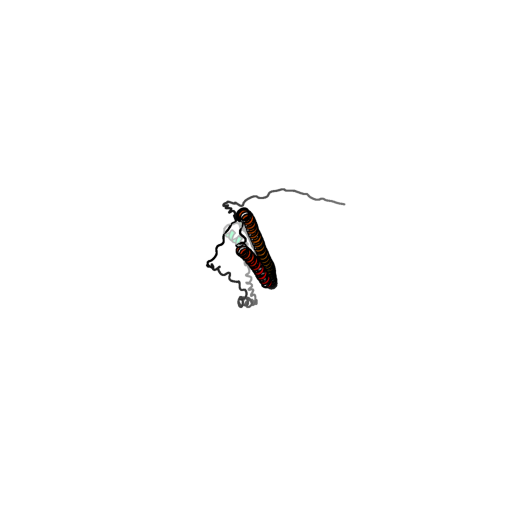97 ? -30.686 -17.910 86.911 1.00 88.12 97 LYS A C 1
ATOM 779 O O . LYS A 1 97 ? -30.248 -18.873 87.540 1.00 88.12 97 LYS A O 1
ATOM 784 N N . PHE A 1 98 ? -29.898 -17.007 86.331 1.00 88.69 98 PHE A N 1
ATOM 785 C CA . PHE A 1 98 ? -28.441 -17.036 86.434 1.00 88.69 98 PHE A CA 1
ATOM 786 C C . PHE A 1 98 ? -27.955 -16.729 87.859 1.00 88.69 98 PHE A C 1
ATOM 788 O O . PHE A 1 98 ? -27.138 -17.471 88.401 1.00 88.69 98 PHE A O 1
ATOM 795 N N . VAL A 1 99 ? -28.516 -15.698 88.500 1.00 91.56 99 VAL A N 1
ATOM 796 C CA . VAL A 1 99 ? -28.184 -15.338 89.890 1.00 91.56 99 VAL A CA 1
ATOM 797 C C . VAL A 1 99 ? -28.576 -16.446 90.873 1.00 91.56 99 VAL A C 1
ATOM 799 O O . VAL A 1 99 ? -27.769 -16.790 91.732 1.00 91.56 99 VAL A O 1
ATOM 802 N N . ARG A 1 100 ? -29.760 -17.059 90.721 1.00 90.62 100 ARG A N 1
ATOM 803 C CA . ARG A 1 100 ? -30.195 -18.171 91.590 1.00 90.62 100 ARG A CA 1
ATOM 804 C C . ARG A 1 100 ? -29.269 -19.383 91.512 1.00 90.62 100 ARG A C 1
ATOM 806 O O . ARG A 1 100 ? -28.916 -19.934 92.545 1.00 90.62 100 ARG A O 1
ATOM 813 N N . ARG A 1 101 ? -28.814 -19.757 90.311 1.00 90.69 101 ARG A N 1
ATOM 814 C CA . ARG A 1 101 ? -27.840 -20.852 90.157 1.00 90.69 101 ARG A CA 1
ATOM 815 C C . ARG A 1 101 ? -26.509 -20.554 90.840 1.00 90.69 101 ARG A C 1
ATOM 817 O O . ARG A 1 101 ? -25.929 -21.443 91.440 1.00 90.69 101 ARG A O 1
ATOM 824 N N . LEU A 1 102 ? -26.021 -19.317 90.769 1.00 91.38 102 LEU A N 1
ATOM 825 C CA . LEU A 1 102 ? -24.784 -18.940 91.462 1.00 91.38 102 LEU A CA 1
ATOM 826 C C . LEU A 1 102 ? -24.940 -19.013 92.986 1.00 91.38 102 LEU A C 1
ATOM 828 O O . LEU A 1 102 ? -24.027 -19.458 93.675 1.00 91.38 102 LEU A O 1
ATOM 832 N N . GLN A 1 103 ? -26.109 -18.639 93.505 1.00 92.06 103 GLN A N 1
ATOM 833 C CA . GLN A 1 103 ? -26.424 -18.784 94.927 1.00 92.06 103 GLN A CA 1
ATOM 834 C C . GLN A 1 103 ? -26.482 -20.258 95.362 1.00 92.06 103 GLN A C 1
ATOM 836 O O . GLN A 1 103 ? -25.974 -20.590 96.431 1.00 92.06 103 GLN A O 1
ATOM 841 N N . GLU A 1 104 ? -27.050 -21.144 94.535 1.00 92.69 104 GLU A N 1
ATOM 842 C CA . GLU A 1 104 ? -27.088 -22.598 94.779 1.00 92.69 104 GLU A CA 1
ATOM 843 C C . GLU A 1 104 ? -25.680 -23.221 94.829 1.00 92.69 104 GLU A C 1
ATOM 845 O O . GLU A 1 104 ? -25.434 -24.121 95.627 1.00 92.69 104 GLU A O 1
ATOM 850 N N . GLU A 1 105 ? -24.735 -22.689 94.050 1.00 91.25 105 GLU A N 1
ATOM 851 C CA . GLU A 1 105 ? -23.322 -23.105 94.028 1.00 91.25 105 GLU A CA 1
ATOM 852 C C . GLU A 1 105 ? -22.471 -22.456 95.146 1.00 91.25 105 GLU A C 1
ATOM 854 O O . GLU A 1 105 ? -21.247 -22.591 95.170 1.00 91.25 105 GLU A O 1
ATOM 859 N N . GLY A 1 106 ? -23.100 -21.747 96.093 1.00 89.56 106 GLY A N 1
ATOM 860 C CA . GLY A 1 106 ? -22.444 -21.220 97.295 1.00 89.56 106 GLY A CA 1
ATOM 861 C C . GLY A 1 106 ? -21.909 -19.787 97.191 1.00 89.56 106 GLY A C 1
ATOM 862 O O . GLY A 1 106 ? -21.188 -19.345 98.088 1.00 89.56 106 GLY A O 1
ATOM 863 N N . PHE A 1 107 ? -22.258 -19.031 96.144 1.00 91.06 107 PHE A N 1
ATOM 864 C CA . PHE A 1 107 ? -21.920 -17.607 96.056 1.00 91.06 107 PHE A CA 1
ATOM 865 C C . PHE A 1 107 ? -22.899 -16.745 96.855 1.00 91.06 107 PHE A C 1
ATOM 867 O O . PHE A 1 107 ? -24.104 -16.991 96.901 1.00 91.06 107 PHE A O 1
ATOM 874 N N . THR A 1 108 ? -22.399 -15.656 97.443 1.00 92.44 108 THR A N 1
ATOM 875 C CA . THR A 1 108 ? -23.286 -14.671 98.077 1.00 92.44 108 THR A CA 1
ATOM 876 C C . THR A 1 108 ? -24.130 -13.951 97.022 1.00 92.44 108 THR A C 1
ATOM 878 O O . THR A 1 108 ? -23.722 -13.791 95.866 1.00 92.44 108 THR A O 1
ATOM 881 N N . GLU A 1 109 ? -25.313 -13.474 97.408 1.00 89.62 109 GLU A N 1
ATOM 882 C CA . GLU A 1 109 ? -26.203 -12.735 96.505 1.00 89.62 109 GLU A CA 1
ATOM 883 C C . GLU A 1 109 ? -25.508 -11.520 95.873 1.00 89.62 109 GLU A C 1
ATOM 885 O O . GLU A 1 109 ? -25.578 -11.323 94.661 1.00 89.62 109 GLU A O 1
ATOM 890 N N . ALA A 1 110 ? -24.745 -10.763 96.666 1.00 90.25 110 ALA A N 1
ATOM 891 C CA . ALA A 1 110 ? -24.004 -9.599 96.186 1.00 90.25 110 ALA A CA 1
ATOM 892 C C . ALA A 1 110 ? -22.940 -9.964 95.132 1.00 90.25 110 ALA A C 1
ATOM 894 O O . ALA A 1 110 ? -22.803 -9.261 94.129 1.00 90.25 110 ALA A O 1
ATOM 895 N N . GLN A 1 111 ? -22.219 -11.075 95.322 1.00 91.56 111 GLN A N 1
ATOM 896 C CA . GLN A 1 111 ? -21.228 -11.569 94.357 1.00 91.56 111 GLN A CA 1
ATOM 897 C C . GLN A 1 111 ? -21.894 -12.065 93.069 1.00 91.56 111 GLN A C 1
ATOM 899 O O . GLN A 1 111 ? -21.433 -11.749 91.972 1.00 91.56 111 GLN A O 1
ATOM 904 N N . SER A 1 112 ? -23.017 -12.771 93.198 1.00 91.94 112 SER A N 1
ATOM 905 C CA . SER A 1 112 ? -23.787 -13.298 92.067 1.00 91.94 112 SER A CA 1
ATOM 906 C C . SER A 1 112 ? -24.352 -12.172 91.194 1.00 91.94 112 SER A C 1
ATOM 908 O O . SER A 1 112 ? -24.239 -12.203 89.967 1.00 91.94 112 SER A O 1
ATOM 910 N N . VAL A 1 113 ? -24.889 -11.120 91.823 1.00 89.69 113 VAL A N 1
ATOM 911 C CA . VAL A 1 113 ? -25.374 -9.915 91.134 1.00 89.69 113 VAL A CA 1
ATOM 912 C C . VAL A 1 113 ? -24.226 -9.141 90.478 1.00 89.69 113 VAL A C 1
ATOM 914 O O . VAL A 1 113 ? -24.389 -8.630 89.370 1.00 89.69 113 VAL A O 1
ATOM 917 N N . ALA A 1 114 ? -23.057 -9.055 91.118 1.00 91.81 114 ALA A N 1
ATOM 918 C CA . ALA A 1 114 ? -21.891 -8.388 90.537 1.00 91.81 114 ALA A CA 1
ATOM 919 C C . ALA A 1 114 ? -21.362 -9.121 89.290 1.00 91.81 114 ALA A C 1
ATOM 921 O O . ALA A 1 114 ? -21.127 -8.486 88.263 1.00 91.81 114 ALA A O 1
ATOM 922 N N . MET A 1 115 ? -21.247 -10.452 89.338 1.00 89.31 115 MET A N 1
ATOM 923 C CA . MET A 1 115 ? -20.849 -11.267 88.182 1.00 89.31 115 MET A CA 1
ATOM 924 C C . MET A 1 115 ? -21.852 -11.170 87.029 1.00 89.31 115 MET A C 1
ATOM 926 O O . MET A 1 115 ? -21.452 -11.085 85.869 1.00 89.31 115 MET A O 1
ATOM 930 N N . MET A 1 116 ? -23.148 -11.128 87.343 1.00 90.62 116 MET A N 1
ATOM 931 C CA . MET A 1 116 ? -24.203 -10.923 86.352 1.00 90.62 116 MET A CA 1
ATOM 932 C C . MET A 1 116 ? -24.041 -9.581 85.622 1.00 90.62 116 MET A C 1
ATOM 934 O O . MET A 1 116 ? -24.130 -9.539 84.400 1.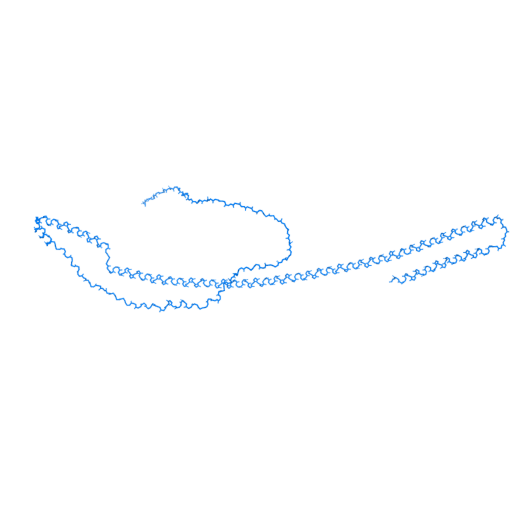00 90.62 116 MET A O 1
ATOM 938 N N . LYS A 1 117 ? -23.727 -8.489 86.332 1.00 90.19 117 LYS A N 1
ATOM 939 C CA . LYS A 1 117 ? -23.490 -7.176 85.701 1.00 90.19 117 LYS A CA 1
ATOM 940 C C . LYS A 1 117 ? -22.321 -7.207 84.713 1.00 90.19 117 LYS A C 1
ATOM 942 O O . LYS A 1 117 ? -22.479 -6.765 83.583 1.00 90.19 117 LYS A O 1
ATOM 947 N N . VAL A 1 118 ? -21.198 -7.815 85.098 1.00 92.31 118 VAL A N 1
ATOM 948 C CA . VAL A 1 118 ? -20.026 -7.951 84.214 1.00 92.31 118 VAL A CA 1
ATOM 949 C C . VAL A 1 118 ? -20.354 -8.784 82.969 1.00 92.31 118 VAL A C 1
ATOM 951 O O . VAL A 1 118 ? -19.948 -8.436 81.863 1.00 92.31 118 VAL A O 1
ATOM 954 N N . LEU A 1 119 ? -21.114 -9.872 83.121 1.00 89.62 119 LEU A N 1
ATOM 955 C CA . LEU A 1 119 ? -21.549 -10.689 81.985 1.00 89.62 119 LEU A CA 1
ATOM 956 C C . LEU A 1 119 ? -22.505 -9.938 81.055 1.00 89.62 119 LEU A C 1
ATOM 958 O O . LEU A 1 119 ? -22.358 -10.057 79.840 1.00 89.62 119 LEU A O 1
ATOM 962 N N . SER A 1 120 ? -23.437 -9.149 81.596 1.00 87.69 120 SER A N 1
ATOM 963 C CA . SER A 1 120 ? -24.291 -8.273 80.786 1.00 87.69 120 SER A CA 1
ATOM 964 C C . SER A 1 120 ? -23.465 -7.307 79.943 1.00 87.69 120 SER A C 1
ATOM 966 O O . SER A 1 120 ? -23.713 -7.203 78.744 1.00 87.69 120 SER A O 1
ATOM 968 N N . ASP A 1 121 ? -22.449 -6.670 80.531 1.00 89.94 121 ASP A N 1
ATOM 969 C CA . ASP A 1 121 ? -21.597 -5.707 79.826 1.00 89.94 121 ASP A CA 1
ATOM 970 C C . ASP A 1 121 ? -20.823 -6.373 78.673 1.00 89.94 121 ASP A C 1
ATOM 972 O O . ASP A 1 121 ? -20.808 -5.867 77.546 1.00 89.94 121 ASP A O 1
ATOM 976 N N . VAL A 1 122 ? -20.243 -7.559 78.913 1.00 91.50 122 VAL A N 1
ATOM 977 C CA . VAL A 1 122 ? -19.525 -8.338 77.885 1.00 91.50 122 VAL A CA 1
ATOM 978 C C . VAL A 1 122 ? -20.469 -8.814 76.776 1.00 91.50 122 VAL A C 1
ATOM 980 O O . VAL A 1 122 ? -20.113 -8.770 75.595 1.00 91.50 122 VAL A O 1
ATOM 983 N N . ILE A 1 123 ? -21.680 -9.261 77.123 1.00 87.94 123 ILE A N 1
ATOM 984 C CA . ILE A 1 123 ? -22.686 -9.691 76.143 1.00 87.94 123 ILE A CA 1
ATOM 985 C C . ILE A 1 123 ? -23.150 -8.501 75.300 1.00 87.94 123 ILE A C 1
ATOM 987 O O . ILE A 1 123 ? -23.235 -8.618 74.079 1.00 87.94 123 ILE A O 1
ATOM 991 N N . GLU A 1 124 ? -23.405 -7.346 75.909 1.00 87.12 124 GLU A N 1
ATOM 992 C CA . GLU A 1 124 ? -23.842 -6.147 75.197 1.00 87.12 124 GLU A CA 1
ATOM 993 C C . GLU A 1 124 ? -22.744 -5.581 74.284 1.00 87.12 124 GLU A C 1
ATOM 995 O O . GLU A 1 124 ? -23.016 -5.128 73.167 1.00 87.12 124 GLU A O 1
ATOM 1000 N N . GLU A 1 125 ? -21.480 -5.640 74.702 1.00 90.25 125 GLU A N 1
ATOM 1001 C CA . GLU A 1 125 ? -20.340 -5.337 73.835 1.00 90.25 125 GLU A CA 1
ATOM 1002 C C . GLU A 1 125 ? -20.210 -6.337 72.674 1.00 90.25 125 GLU A C 1
ATOM 1004 O O . GLU A 1 125 ? -20.059 -5.927 71.519 1.00 90.25 125 GLU A O 1
ATOM 1009 N N . SER A 1 126 ? -20.366 -7.636 72.944 1.00 88.56 126 SER A N 1
ATOM 1010 C CA . SER A 1 126 ? -20.326 -8.696 71.929 1.00 88.56 126 SER A CA 1
ATOM 1011 C C . SER A 1 126 ? -21.448 -8.558 70.893 1.00 88.56 126 SER A C 1
ATOM 1013 O O . SER A 1 126 ? -21.192 -8.593 69.686 1.00 88.56 126 SER A O 1
ATOM 1015 N N . ILE A 1 127 ? -22.687 -8.305 71.331 1.00 86.69 127 ILE A N 1
ATOM 1016 C CA . ILE A 1 127 ? -23.837 -8.085 70.442 1.00 86.69 127 ILE A CA 1
ATOM 1017 C C . ILE A 1 127 ? -23.625 -6.832 69.592 1.00 86.69 127 ILE A C 1
ATOM 1019 O O . ILE A 1 127 ? -23.879 -6.873 68.385 1.00 86.69 127 ILE A O 1
ATOM 1023 N N . ARG A 1 128 ? -23.120 -5.731 70.165 1.00 86.50 128 ARG A N 1
ATOM 1024 C CA . ARG A 1 128 ? -22.786 -4.524 69.389 1.00 86.50 128 ARG A CA 1
ATOM 1025 C C . ARG A 1 128 ? -21.687 -4.795 68.362 1.00 86.50 128 ARG A C 1
ATOM 1027 O O . ARG A 1 128 ? -21.790 -4.317 67.235 1.00 86.50 128 ARG A O 1
ATOM 1034 N N . ASN A 1 129 ? -20.662 -5.573 68.706 1.00 89.50 129 ASN A N 1
ATOM 1035 C CA . ASN A 1 129 ? -19.591 -5.939 67.778 1.00 89.50 129 ASN A CA 1
ATOM 1036 C C . ASN A 1 129 ? -20.093 -6.823 66.620 1.00 89.50 129 ASN A C 1
ATOM 1038 O O . ASN A 1 129 ? -19.803 -6.557 65.454 1.00 89.50 129 ASN A O 1
ATOM 1042 N N . LEU A 1 130 ? -20.923 -7.824 66.922 1.00 84.44 130 LEU A N 1
ATOM 1043 C CA . LEU A 1 130 ? -21.557 -8.683 65.919 1.00 84.44 130 LEU A CA 1
ATOM 1044 C C . LEU A 1 130 ? -22.496 -7.882 65.012 1.00 84.44 130 LEU A C 1
ATOM 1046 O O . LEU A 1 130 ? -22.413 -7.979 63.791 1.00 84.44 130 LEU A O 1
ATOM 1050 N N . THR A 1 131 ? -23.342 -7.033 65.592 1.00 83.69 131 THR A N 1
ATOM 1051 C CA . THR A 1 131 ? -24.331 -6.256 64.833 1.00 83.69 131 THR A CA 1
ATOM 1052 C C . THR A 1 131 ? -23.670 -5.228 63.911 1.00 83.69 131 THR A C 1
ATOM 1054 O O . THR A 1 131 ? -24.194 -4.974 62.833 1.00 83.69 131 THR A O 1
ATOM 1057 N N . ARG A 1 132 ? -22.484 -4.699 64.255 1.00 82.94 132 ARG A N 1
ATOM 1058 C CA . ARG A 1 132 ? -21.714 -3.790 63.378 1.00 82.94 132 ARG A CA 1
ATOM 1059 C C . ARG A 1 132 ? -21.278 -4.419 62.053 1.00 82.94 132 ARG A C 1
ATOM 1061 O O . ARG A 1 132 ? -21.096 -3.693 61.083 1.00 82.94 132 ARG A O 1
ATOM 1068 N N . THR A 1 133 ? -21.079 -5.735 62.011 1.00 83.56 133 THR A N 1
ATOM 1069 C CA . THR A 1 133 ? -20.647 -6.455 60.796 1.00 83.56 133 THR A CA 1
ATOM 1070 C C . THR A 1 133 ? -21.801 -7.152 60.073 1.00 83.56 133 THR A C 1
ATOM 1072 O O . THR A 1 133 ? -21.636 -7.623 58.948 1.00 83.56 133 THR A O 1
ATOM 1075 N N . MET A 1 134 ? -22.982 -7.207 60.694 1.00 83.75 134 MET A N 1
ATOM 1076 C CA . MET A 1 134 ? -24.184 -7.772 60.094 1.00 83.75 134 MET A CA 1
ATOM 1077 C C . MET A 1 134 ? -24.887 -6.739 59.214 1.00 83.75 134 MET A C 1
ATOM 1079 O O . MET A 1 134 ? -24.996 -5.567 59.555 1.00 83.75 134 MET A O 1
ATOM 1083 N N . VAL A 1 135 ? -25.411 -7.201 58.082 1.00 84.44 135 VAL A N 1
ATOM 1084 C CA . VAL A 1 135 ? -26.205 -6.388 57.155 1.00 84.44 135 VAL A CA 1
ATOM 1085 C C . VAL A 1 135 ? -27.642 -6.893 57.175 1.00 84.44 135 VAL A C 1
ATOM 1087 O O . VAL A 1 135 ? -27.880 -8.108 57.186 1.00 84.44 135 VAL A O 1
ATOM 1090 N N . LEU A 1 136 ? -28.610 -5.973 57.179 1.00 87.38 136 LEU A N 1
ATOM 1091 C CA . LEU A 1 136 ? -30.018 -6.339 57.069 1.00 87.38 136 LEU A CA 1
ATOM 1092 C C . LEU A 1 136 ? -30.281 -7.007 55.716 1.00 87.38 136 LEU A C 1
ATOM 1094 O O . LEU A 1 136 ? -29.727 -6.638 54.680 1.00 87.38 136 LEU A O 1
ATOM 1098 N N . ARG A 1 137 ? -31.158 -8.014 55.707 1.00 88.06 137 ARG A N 1
ATOM 1099 C CA . ARG A 1 137 ? -31.475 -8.764 54.480 1.00 88.06 137 ARG A CA 1
ATOM 1100 C C . ARG A 1 137 ? -32.089 -7.881 53.394 1.00 88.06 137 ARG A C 1
ATOM 1102 O O . ARG A 1 137 ? -31.867 -8.148 52.217 1.00 88.06 137 ARG A O 1
ATOM 1109 N N . GLU A 1 138 ? -32.810 -6.834 53.780 1.00 90.06 138 GLU A N 1
ATOM 1110 C CA . GLU A 1 138 ? -33.376 -5.841 52.863 1.00 90.06 138 GLU A CA 1
ATOM 1111 C C . GLU A 1 138 ? -32.292 -5.017 52.156 1.00 90.06 138 GLU A C 1
ATOM 1113 O O . GLU A 1 138 ? -32.309 -4.922 50.928 1.00 90.06 138 GLU A O 1
ATOM 1118 N N . ASP A 1 139 ? -31.291 -4.532 52.894 1.00 88.75 139 ASP A N 1
ATOM 1119 C CA . ASP A 1 139 ? -30.159 -3.790 52.334 1.00 88.75 139 ASP A CA 1
ATOM 1120 C C . ASP A 1 139 ? -29.296 -4.681 51.441 1.00 88.75 139 ASP A C 1
ATOM 1122 O O . ASP A 1 139 ? -28.920 -4.288 50.335 1.00 88.75 139 ASP A O 1
ATOM 1126 N N . GLN A 1 140 ? -29.054 -5.927 51.865 1.00 90.56 140 GLN A N 1
ATOM 1127 C CA . GLN A 1 140 ? -28.354 -6.916 51.046 1.00 90.56 140 GLN A CA 1
ATOM 1128 C C . GLN A 1 140 ? -29.108 -7.196 49.734 1.00 90.56 140 GLN A C 1
ATOM 1130 O O . GLN A 1 140 ? -28.498 -7.260 48.660 1.00 90.56 140 GLN A O 1
ATOM 1135 N N . ALA A 1 141 ? -30.434 -7.355 49.795 1.00 90.31 141 ALA A N 1
ATOM 1136 C CA . ALA A 1 141 ? -31.265 -7.595 48.619 1.00 90.31 141 ALA A CA 1
ATOM 1137 C C . ALA A 1 141 ? -31.285 -6.382 47.678 1.00 90.31 141 ALA A C 1
ATOM 1139 O O . ALA A 1 141 ? -31.184 -6.555 46.460 1.00 90.31 141 ALA A O 1
ATOM 1140 N N . LYS A 1 142 ? -31.352 -5.166 48.231 1.00 92.94 142 LYS A N 1
ATOM 1141 C CA . LYS A 1 142 ? -31.302 -3.911 47.476 1.00 92.94 142 LYS A CA 1
ATOM 1142 C C . LYS A 1 142 ? -29.959 -3.733 46.770 1.00 92.94 142 LYS A C 1
ATOM 1144 O O . LYS A 1 142 ? -29.956 -3.509 45.564 1.00 92.94 142 LYS A O 1
ATOM 1149 N N . ALA A 1 143 ? -28.841 -3.922 47.473 1.00 92.12 143 ALA A N 1
ATOM 1150 C CA . ALA A 1 143 ? -27.498 -3.847 46.890 1.00 92.12 143 ALA A CA 1
ATOM 1151 C C . ALA A 1 143 ? -27.289 -4.893 45.781 1.00 92.12 143 ALA A C 1
ATOM 1153 O O . ALA A 1 143 ? -26.740 -4.603 44.720 1.00 92.12 143 ALA A O 1
ATOM 1154 N N . THR A 1 144 ? -27.797 -6.112 45.984 1.00 93.38 144 THR A N 1
ATOM 1155 C CA . THR A 1 144 ? -27.745 -7.163 44.955 1.00 93.38 144 THR A CA 1
ATOM 1156 C C . THR A 1 144 ? -28.608 -6.805 43.742 1.00 93.38 144 THR A C 1
ATOM 1158 O O . THR A 1 144 ? -28.269 -7.146 42.608 1.00 93.38 144 THR A O 1
ATOM 1161 N N . TYR A 1 145 ? -29.752 -6.150 43.953 1.00 94.69 145 TYR A N 1
ATOM 1162 C CA . TYR A 1 145 ? -30.621 -5.712 42.865 1.00 94.69 145 TYR A CA 1
ATOM 1163 C C . TYR A 1 145 ? -29.969 -4.609 42.030 1.00 94.69 145 TYR A C 1
ATOM 1165 O O . TYR A 1 145 ? -29.918 -4.753 40.810 1.00 94.69 145 TYR A O 1
ATOM 1173 N N . THR A 1 146 ? -29.419 -3.568 42.663 1.00 94.06 146 THR A N 1
ATOM 1174 C CA . THR A 1 146 ? -28.720 -2.486 41.950 1.00 94.06 146 THR A CA 1
ATOM 1175 C C . THR A 1 146 ? -27.543 -3.037 41.158 1.00 94.06 146 THR A C 1
ATOM 1177 O O . THR A 1 146 ? -27.468 -2.810 39.957 1.00 94.06 146 THR A O 1
ATOM 1180 N N . GLN A 1 147 ? -26.731 -3.902 41.772 1.00 95.50 147 GLN A N 1
ATOM 1181 C CA . GLN A 1 147 ? -25.609 -4.546 41.094 1.00 95.50 147 GLN A CA 1
ATOM 1182 C C . GLN A 1 147 ? -26.053 -5.331 39.845 1.00 95.50 147 GLN A C 1
ATOM 1184 O O . GLN A 1 147 ? -25.405 -5.271 38.803 1.00 95.50 147 GLN A O 1
ATOM 1189 N N . LYS A 1 148 ? -27.176 -6.059 39.914 1.00 95.00 148 LYS A N 1
ATOM 1190 C CA . LYS A 1 148 ? -27.716 -6.797 38.758 1.00 95.00 148 LYS A CA 1
ATOM 1191 C C . LYS A 1 148 ? -28.199 -5.872 37.642 1.00 95.00 148 LYS A C 1
ATOM 1193 O O . LYS A 1 148 ? -27.992 -6.194 36.473 1.00 95.00 148 LYS A O 1
ATOM 1198 N N . VAL A 1 149 ? -28.837 -4.757 37.989 1.00 96.50 149 VAL A N 1
ATOM 1199 C CA . VAL A 1 149 ? -29.276 -3.752 37.010 1.00 96.50 149 VAL A CA 1
ATOM 1200 C C . VAL A 1 149 ? -28.068 -3.088 36.351 1.00 96.50 149 VAL A C 1
ATOM 1202 O O . VAL A 1 149 ? -28.034 -2.983 35.126 1.00 96.50 149 VAL A O 1
ATOM 1205 N N . ASP A 1 150 ? -27.046 -2.736 37.129 1.00 96.56 150 ASP A N 1
ATOM 1206 C CA . ASP A 1 150 ? -25.813 -2.137 36.619 1.00 96.56 150 ASP A CA 1
ATOM 1207 C C . ASP A 1 150 ? -25.086 -3.093 35.668 1.00 96.56 150 ASP A C 1
ATOM 1209 O O . ASP A 1 150 ? -24.690 -2.697 34.574 1.00 96.56 150 ASP A O 1
ATOM 1213 N N . PHE A 1 151 ? -25.000 -4.385 36.006 1.00 96.94 151 PHE A N 1
ATOM 1214 C CA . PHE A 1 151 ? -24.442 -5.390 35.097 1.00 96.94 151 PHE A CA 1
ATOM 1215 C C . PHE A 1 151 ? -25.245 -5.541 33.803 1.00 96.94 151 PHE A C 1
ATOM 1217 O O . PHE A 1 151 ? -24.656 -5.697 32.732 1.00 96.94 151 PHE A O 1
ATOM 1224 N N . ALA A 1 152 ? -26.577 -5.494 33.873 1.00 96.06 152 ALA A N 1
ATOM 1225 C CA . ALA A 1 152 ? -27.418 -5.552 32.680 1.00 96.06 152 ALA A CA 1
ATOM 1226 C C . ALA A 1 152 ? -27.219 -4.316 31.785 1.00 96.06 152 ALA A C 1
ATOM 1228 O O . ALA A 1 152 ? -27.137 -4.441 30.558 1.00 96.06 152 ALA A O 1
ATOM 1229 N N . LYS A 1 153 ? -27.080 -3.134 32.393 1.00 97.12 153 LYS A N 1
ATOM 1230 C CA . LYS A 1 153 ? -26.801 -1.883 31.687 1.00 97.12 153 LYS A CA 1
ATOM 1231 C C . LYS A 1 153 ? -25.422 -1.902 31.027 1.00 97.12 153 LYS A C 1
ATOM 1233 O O . LYS A 1 153 ? -25.342 -1.717 29.817 1.00 97.12 153 LYS A O 1
ATOM 1238 N N . LEU A 1 154 ? -24.370 -2.233 31.779 1.00 98.06 154 LEU A N 1
ATOM 1239 C CA . LEU A 1 154 ? -23.001 -2.349 31.261 1.00 98.06 154 LEU A CA 1
ATOM 1240 C C . LEU A 1 154 ? -22.909 -3.355 30.114 1.00 98.06 154 LEU A C 1
ATOM 1242 O O . LEU A 1 154 ? -22.250 -3.098 29.112 1.00 98.06 154 LEU A O 1
ATOM 1246 N N . ARG A 1 155 ? -23.608 -4.489 30.222 1.00 97.19 155 ARG A N 1
ATOM 1247 C CA . ARG A 1 155 ? -23.669 -5.478 29.142 1.00 97.19 155 ARG A CA 1
ATOM 1248 C C . ARG A 1 155 ? -24.301 -4.904 27.877 1.00 97.19 155 ARG A C 1
ATOM 1250 O O . ARG A 1 155 ? -23.825 -5.186 26.784 1.00 97.19 155 ARG A O 1
ATOM 1257 N N . THR A 1 156 ? -25.372 -4.131 28.017 1.00 97.50 156 THR A N 1
ATOM 1258 C CA . THR A 1 156 ? -26.067 -3.523 26.875 1.00 97.50 156 THR A CA 1
ATOM 1259 C C . THR A 1 156 ? -25.202 -2.454 26.213 1.00 97.50 156 THR A C 1
ATOM 1261 O O . THR A 1 156 ? -25.075 -2.444 24.992 1.00 97.50 156 THR A O 1
ATOM 1264 N N . GLU A 1 157 ? -24.554 -1.603 27.010 1.00 98.06 157 GLU A N 1
ATOM 1265 C CA . GLU A 1 157 ? -23.616 -0.592 26.514 1.00 98.06 157 GLU A CA 1
ATOM 1266 C C . GLU A 1 157 ? -22.419 -1.235 25.807 1.00 98.06 157 GLU A C 1
ATOM 1268 O O . GLU A 1 157 ? -22.071 -0.814 24.708 1.00 98.06 157 GLU A O 1
ATOM 1273 N N . LEU A 1 158 ? -21.852 -2.307 26.373 1.00 98.12 158 LEU A N 1
ATOM 1274 C CA . LEU A 1 158 ? -20.758 -3.058 25.759 1.00 98.12 158 LEU A CA 1
ATOM 1275 C C . LEU A 1 158 ? -21.167 -3.666 24.413 1.00 98.12 158 LEU A C 1
ATOM 1277 O O . LEU A 1 158 ? -20.447 -3.504 23.436 1.00 98.12 158 LEU A O 1
ATOM 1281 N N . LEU A 1 159 ? -22.319 -4.342 24.348 1.00 97.25 159 LEU A N 1
ATOM 1282 C CA . LEU A 1 159 ? -22.808 -4.939 23.100 1.00 97.25 159 LEU A CA 1
ATOM 1283 C C . LEU A 1 159 ? -23.101 -3.877 22.036 1.00 97.25 159 LEU A C 1
ATOM 1285 O O . LEU A 1 159 ? -22.827 -4.090 20.856 1.00 97.25 159 LEU A O 1
ATOM 1289 N N . SER A 1 160 ? -23.646 -2.729 22.444 1.00 96.06 160 SER A N 1
ATOM 1290 C CA . SER A 1 160 ? -23.875 -1.608 21.536 1.00 96.06 160 SER A CA 1
ATOM 1291 C C . SER A 1 160 ? -22.553 -1.038 21.019 1.00 96.06 160 SER A C 1
ATOM 1293 O O . SER A 1 160 ? -22.417 -0.841 19.814 1.00 96.06 160 SER A O 1
ATOM 1295 N N . ALA A 1 161 ? -21.580 -0.795 21.901 1.00 97.94 161 ALA A N 1
ATOM 1296 C CA . ALA A 1 161 ? -20.266 -0.274 21.531 1.00 97.94 161 ALA A CA 1
ATOM 1297 C C . ALA A 1 161 ? -19.530 -1.236 20.585 1.00 97.94 161 ALA A C 1
ATOM 1299 O O . ALA A 1 161 ? -19.125 -0.821 19.500 1.00 97.94 161 ALA A O 1
ATOM 1300 N N . ASP A 1 162 ? -19.470 -2.523 20.933 1.00 97.50 162 ASP A N 1
ATOM 1301 C CA . ASP A 1 162 ? -18.850 -3.579 20.124 1.00 97.50 162 ASP A CA 1
ATOM 1302 C C . ASP A 1 162 ? -19.495 -3.683 18.733 1.00 97.50 162 ASP A C 1
ATOM 1304 O O . ASP A 1 162 ? -18.809 -3.666 17.710 1.00 97.50 162 ASP A O 1
ATOM 1308 N N . SER A 1 163 ? -20.832 -3.671 18.660 1.00 96.69 163 SER A N 1
ATOM 1309 C CA . SER A 1 163 ? -21.535 -3.678 17.374 1.00 96.69 163 SER A CA 1
ATOM 1310 C C . SER A 1 163 ? -21.220 -2.438 16.531 1.00 96.69 163 SER A C 1
ATOM 1312 O O . SER A 1 163 ? -21.100 -2.552 15.309 1.00 96.69 163 SER A O 1
ATOM 1314 N N . THR A 1 164 ? -21.112 -1.256 17.145 1.00 97.81 164 THR A N 1
ATOM 1315 C CA . THR A 1 164 ? -20.781 -0.024 16.413 1.00 97.81 164 THR A CA 1
ATOM 1316 C C . THR A 1 164 ? -19.330 -0.004 15.942 1.00 97.81 164 THR A C 1
ATOM 1318 O O . THR A 1 164 ? -19.076 0.359 14.796 1.00 97.81 164 THR A O 1
ATOM 1321 N N . GLU A 1 165 ? -18.385 -0.444 16.772 1.00 97.62 165 GLU A N 1
ATOM 1322 C CA . GLU A 1 165 ? -16.961 -0.517 16.435 1.00 97.62 165 GLU A CA 1
ATOM 1323 C C . GLU A 1 165 ? -16.692 -1.563 15.347 1.00 97.62 165 GLU A C 1
ATOM 1325 O O . GLU A 1 165 ? -15.948 -1.317 14.393 1.00 97.62 165 GLU A O 1
ATOM 1330 N N . SER A 1 166 ? -17.365 -2.711 15.422 1.00 97.25 166 SER A N 1
ATOM 1331 C CA . SER A 1 166 ? -17.309 -3.732 14.379 1.00 97.25 166 SER A CA 1
ATOM 1332 C C . SER A 1 166 ? -17.839 -3.197 13.043 1.00 97.25 166 SER A C 1
ATOM 1334 O O . SER A 1 166 ? -17.211 -3.382 11.996 1.00 97.25 166 SER A O 1
ATOM 1336 N N . ALA A 1 167 ? -18.960 -2.466 13.064 1.00 96.88 167 ALA A N 1
ATOM 1337 C CA . ALA A 1 167 ? -19.536 -1.872 11.861 1.00 96.88 167 ALA A CA 1
ATOM 1338 C C . ALA A 1 167 ? -18.630 -0.794 11.242 1.00 96.88 167 ALA A C 1
ATOM 1340 O O . ALA A 1 167 ? -18.438 -0.783 10.023 1.00 96.88 167 ALA A O 1
ATOM 1341 N N . THR A 1 168 ? -18.036 0.089 12.051 1.00 97.38 168 THR A N 1
ATOM 1342 C CA . THR A 1 168 ? -17.121 1.130 11.551 1.00 97.38 168 THR A CA 1
ATOM 1343 C C . THR A 1 168 ? -15.827 0.534 11.007 1.00 97.38 168 THR A C 1
ATOM 1345 O O . THR A 1 168 ? -15.371 0.950 9.940 1.00 97.38 168 THR A O 1
ATOM 1348 N N . THR A 1 169 ? -15.277 -0.482 11.676 1.00 97.94 169 THR A N 1
ATOM 1349 C CA . THR A 1 169 ? -14.082 -1.212 11.228 1.00 97.94 169 THR A CA 1
ATOM 1350 C C . THR A 1 169 ? -14.338 -1.947 9.918 1.00 97.94 169 THR A C 1
ATOM 1352 O O . THR A 1 169 ? -13.523 -1.903 8.998 1.00 97.94 169 THR A O 1
ATOM 1355 N N . ARG A 1 170 ? -15.500 -2.588 9.776 1.00 97.75 170 ARG A N 1
ATOM 1356 C CA . ARG A 1 170 ? -15.879 -3.241 8.521 1.00 97.75 170 ARG A CA 1
ATOM 1357 C C . ARG A 1 170 ? -16.051 -2.232 7.387 1.00 97.75 170 ARG A C 1
ATOM 1359 O O . ARG A 1 170 ? -15.539 -2.455 6.293 1.00 97.75 170 ARG A O 1
ATOM 1366 N N . ALA A 1 171 ? -16.707 -1.103 7.651 1.00 97.94 171 ALA A N 1
ATOM 1367 C CA . ALA A 1 171 ? -16.884 -0.046 6.662 1.00 97.94 171 ALA A CA 1
ATOM 1368 C C . ALA A 1 171 ? -15.547 0.575 6.221 1.00 97.94 171 ALA A C 1
ATOM 1370 O O . ALA A 1 171 ? -15.359 0.856 5.037 1.00 97.94 171 ALA A O 1
ATOM 1371 N N . SER A 1 172 ? -14.601 0.787 7.143 1.00 97.81 172 SER A N 1
ATOM 1372 C CA . SER A 1 172 ? -13.265 1.287 6.795 1.00 97.81 172 SER A CA 1
ATOM 1373 C C . SER A 1 172 ? -12.469 0.255 5.996 1.00 97.81 172 SER A C 1
ATOM 1375 O O . SER A 1 172 ? -11.851 0.612 4.995 1.00 97.81 172 SER A O 1
ATOM 1377 N N . HIS A 1 173 ? -12.554 -1.026 6.359 1.00 98.31 173 HIS A N 1
ATOM 1378 C CA . HIS A 1 173 ? -11.919 -2.111 5.618 1.00 98.31 173 HIS A CA 1
ATOM 1379 C C . HIS A 1 173 ? -12.453 -2.224 4.180 1.00 98.31 173 HIS A C 1
ATOM 1381 O O . HIS A 1 173 ? -11.671 -2.325 3.234 1.00 98.31 173 HIS A O 1
ATOM 1387 N N . GLU A 1 174 ? -13.774 -2.167 3.985 1.00 98.12 174 GLU A N 1
ATOM 1388 C CA . GLU A 1 174 ? -14.395 -2.184 2.651 1.00 98.12 174 GLU A CA 1
ATOM 1389 C C . GLU A 1 174 ? -13.965 -0.966 1.814 1.00 98.12 174 GLU A C 1
ATOM 1391 O O . GLU A 1 174 ? -13.601 -1.119 0.646 1.00 98.12 174 GLU A O 1
ATOM 1396 N N . ARG A 1 175 ? -13.905 0.233 2.413 1.00 98.25 175 ARG A N 1
ATOM 1397 C CA . ARG A 1 175 ? -13.387 1.443 1.745 1.00 98.25 175 ARG A CA 1
ATOM 1398 C C . ARG A 1 175 ? -11.931 1.283 1.304 1.00 98.25 175 ARG A C 1
ATOM 1400 O O . ARG A 1 175 ? -11.635 1.499 0.133 1.00 98.25 175 ARG A O 1
ATOM 1407 N N . LEU A 1 176 ? -11.048 0.845 2.203 1.00 98.38 176 LEU A N 1
ATOM 1408 C CA . LEU A 1 176 ? -9.628 0.634 1.896 1.00 98.38 176 LEU A CA 1
ATOM 1409 C C . LEU A 1 176 ? -9.426 -0.433 0.816 1.00 98.38 176 LEU A C 1
ATOM 1411 O O . LEU A 1 176 ? -8.578 -0.277 -0.059 1.00 98.38 176 LEU A O 1
ATOM 1415 N N . THR A 1 177 ? -10.228 -1.498 0.841 1.00 98.12 177 THR A N 1
ATOM 1416 C CA . THR A 1 177 ? -10.185 -2.554 -0.180 1.00 98.12 177 THR A CA 1
ATOM 1417 C C . THR A 1 177 ? -10.578 -2.009 -1.557 1.00 98.12 177 THR A C 1
ATOM 1419 O O . THR A 1 177 ? -9.918 -2.308 -2.554 1.00 98.12 177 THR A O 1
ATOM 1422 N N . ASN A 1 178 ? -11.606 -1.158 -1.618 1.00 98.25 178 ASN A N 1
ATOM 1423 C CA . ASN A 1 178 ? -12.025 -0.499 -2.856 1.00 98.25 178 ASN A CA 1
ATOM 1424 C C . ASN A 1 178 ? -10.958 0.473 -3.382 1.00 98.25 178 ASN A C 1
ATOM 1426 O O . ASN A 1 178 ? -10.671 0.483 -4.582 1.00 98.25 178 ASN A O 1
ATOM 1430 N N . ASP A 1 179 ? -10.332 1.252 -2.498 1.00 98.38 179 ASP A N 1
ATOM 1431 C CA . ASP A 1 179 ? -9.244 2.159 -2.869 1.00 98.38 179 ASP A CA 1
ATOM 1432 C C . ASP A 1 179 ? -8.022 1.392 -3.386 1.00 98.38 179 ASP A C 1
ATOM 1434 O O . ASP A 1 179 ? -7.435 1.779 -4.400 1.00 98.38 179 ASP A O 1
ATOM 1438 N N . LEU A 1 180 ? -7.684 0.257 -2.764 1.00 98.50 180 LEU A N 1
ATOM 1439 C CA . LEU A 1 180 ? -6.626 -0.637 -3.234 1.00 98.50 180 LEU A CA 1
ATOM 1440 C C . LEU A 1 180 ? -6.940 -1.152 -4.643 1.00 98.50 180 LEU A C 1
ATOM 1442 O O . LEU A 1 180 ? -6.097 -1.036 -5.533 1.00 98.50 180 LEU A O 1
ATOM 1446 N N . ALA A 1 181 ? -8.151 -1.663 -4.878 1.00 98.06 181 ALA A N 1
ATOM 1447 C CA . ALA A 1 181 ? -8.563 -2.142 -6.197 1.00 98.06 181 ALA A CA 1
ATOM 1448 C C . ALA A 1 181 ? -8.475 -1.033 -7.263 1.00 98.06 181 ALA A C 1
ATOM 1450 O O . ALA A 1 181 ? -7.938 -1.249 -8.354 1.00 98.06 181 ALA A O 1
ATOM 1451 N N . LYS A 1 182 ? -8.921 0.183 -6.926 1.00 98.25 182 LYS A N 1
ATOM 1452 C CA . LYS A 1 182 ? -8.857 1.357 -7.806 1.00 98.25 182 LYS A CA 1
ATOM 1453 C C . LYS A 1 182 ? -7.420 1.766 -8.128 1.00 98.25 182 LYS A C 1
ATOM 1455 O O . LYS A 1 182 ? -7.108 2.029 -9.289 1.00 98.25 182 LYS A O 1
ATOM 1460 N N . LEU A 1 183 ? -6.542 1.819 -7.127 1.00 98.25 183 LEU A N 1
ATOM 1461 C CA . LEU A 1 183 ? -5.124 2.130 -7.325 1.00 98.25 183 LEU A CA 1
ATOM 1462 C C . LEU A 1 183 ? -4.422 1.045 -8.145 1.00 98.25 183 LEU A C 1
ATOM 1464 O O . LEU A 1 183 ? -3.634 1.371 -9.026 1.00 98.25 183 LEU A O 1
ATOM 1468 N N . ASN A 1 184 ? -4.746 -0.229 -7.917 1.00 98.19 184 ASN A N 1
ATOM 1469 C CA . ASN A 1 184 ? -4.188 -1.341 -8.684 1.00 98.19 184 ASN A CA 1
ATOM 1470 C C . ASN A 1 184 ? -4.568 -1.245 -10.167 1.00 98.19 184 ASN A C 1
ATOM 1472 O O . ASN A 1 184 ? -3.695 -1.366 -11.023 1.00 98.19 184 ASN A O 1
ATOM 1476 N N . SER A 1 185 ? -5.840 -0.956 -10.471 1.00 97.50 185 SER A N 1
ATOM 1477 C CA . SER A 1 185 ? -6.287 -0.723 -11.851 1.00 97.50 185 SER A CA 1
ATOM 1478 C C . SER A 1 185 ? -5.522 0.431 -12.493 1.00 97.50 185 SER A C 1
ATOM 1480 O O . SER A 1 185 ? -4.932 0.251 -13.550 1.00 97.50 185 SER A O 1
ATOM 1482 N N . ARG A 1 186 ? -5.439 1.585 -11.815 1.00 97.69 186 ARG A N 1
ATOM 1483 C CA . ARG A 1 186 ? -4.706 2.757 -12.324 1.00 97.69 186 ARG A CA 1
ATOM 1484 C C . ARG A 1 186 ? -3.237 2.453 -12.595 1.00 97.69 186 ARG A C 1
ATOM 1486 O O . ARG A 1 186 ? -2.717 2.838 -13.632 1.00 97.69 186 ARG A O 1
ATOM 1493 N N . LEU A 1 187 ? -2.572 1.748 -11.683 1.00 98.19 187 LEU A N 1
ATOM 1494 C CA . LEU A 1 187 ? -1.177 1.358 -11.867 1.00 98.19 187 LEU A CA 1
ATOM 1495 C C . LEU A 1 187 ? -1.007 0.411 -13.055 1.00 98.19 187 LEU A C 1
ATOM 1497 O O . LEU A 1 187 ? -0.063 0.571 -13.820 1.00 98.19 187 LEU A O 1
ATOM 1501 N N . ARG A 1 188 ? -1.917 -0.552 -13.241 1.00 97.44 188 ARG A N 1
ATOM 1502 C CA . ARG A 1 188 ? -1.897 -1.431 -14.419 1.00 97.44 188 ARG A CA 1
ATOM 1503 C C . ARG A 1 188 ? -2.079 -0.642 -15.710 1.00 97.44 188 ARG A C 1
ATOM 1505 O O . ARG A 1 188 ? -1.353 -0.896 -16.665 1.00 97.44 188 ARG A O 1
ATOM 1512 N N . ASP A 1 189 ? -2.996 0.319 -15.725 1.00 97.88 189 ASP A N 1
ATOM 1513 C CA . ASP A 1 189 ? -3.247 1.165 -16.892 1.00 97.88 189 ASP A CA 1
ATOM 1514 C C . ASP A 1 189 ? -2.021 2.027 -17.231 1.00 97.88 189 ASP A C 1
ATOM 1516 O O . ASP A 1 189 ? -1.600 2.065 -18.388 1.00 97.88 189 ASP A O 1
ATOM 1520 N N . GLU A 1 190 ? -1.381 2.638 -16.229 1.00 98.19 190 GLU A N 1
ATO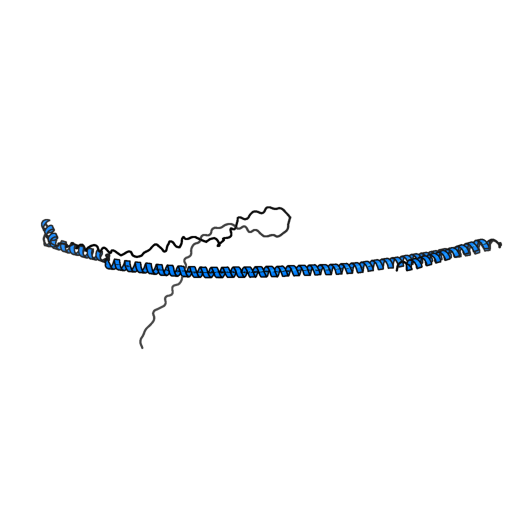M 1521 C CA . GLU A 1 190 ? -0.145 3.412 -16.410 1.00 98.19 190 GLU A CA 1
ATOM 1522 C C . GLU A 1 190 ? 1.038 2.538 -16.851 1.00 98.19 190 GLU A C 1
ATOM 1524 O O . GLU A 1 190 ? 1.800 2.920 -17.740 1.00 98.19 190 GLU A O 1
ATOM 1529 N N . ILE A 1 191 ? 1.187 1.328 -16.302 1.00 97.88 191 ILE A N 1
ATOM 1530 C CA . ILE A 1 191 ? 2.215 0.372 -16.745 1.00 97.88 191 ILE A CA 1
ATOM 1531 C C . ILE A 1 191 ? 1.980 -0.025 -18.204 1.00 97.88 191 ILE A C 1
ATOM 1533 O O . ILE A 1 191 ? 2.911 -0.011 -19.005 1.00 97.88 191 ILE A O 1
ATOM 1537 N N . ASN A 1 192 ? 0.741 -0.335 -18.583 1.00 97.56 192 ASN A N 1
ATOM 1538 C CA . ASN A 1 192 ? 0.414 -0.695 -19.961 1.00 97.56 192 ASN A CA 1
ATOM 1539 C C . ASN A 1 192 ? 0.654 0.480 -20.919 1.00 97.56 192 ASN A C 1
ATOM 1541 O O . ASN A 1 192 ? 1.200 0.291 -22.009 1.00 97.56 192 ASN A O 1
ATOM 1545 N N . ARG A 1 193 ? 0.297 1.702 -20.507 1.00 97.50 193 ARG A N 1
ATOM 1546 C CA . ARG A 1 193 ? 0.518 2.930 -21.280 1.00 97.50 193 ARG A CA 1
ATOM 1547 C C . ARG A 1 193 ? 2.007 3.219 -21.465 1.00 97.50 193 ARG A C 1
ATOM 1549 O O . ARG A 1 193 ? 2.448 3.441 -22.591 1.00 97.50 193 ARG A O 1
ATOM 1556 N N . THR A 1 194 ? 2.787 3.179 -20.387 1.00 97.12 194 THR A N 1
ATOM 1557 C CA . THR A 1 194 ? 4.245 3.389 -20.434 1.00 97.12 194 THR A CA 1
ATOM 1558 C C . THR A 1 194 ? 4.940 2.294 -21.239 1.00 97.12 194 THR A C 1
ATOM 1560 O O . THR A 1 194 ? 5.795 2.596 -22.067 1.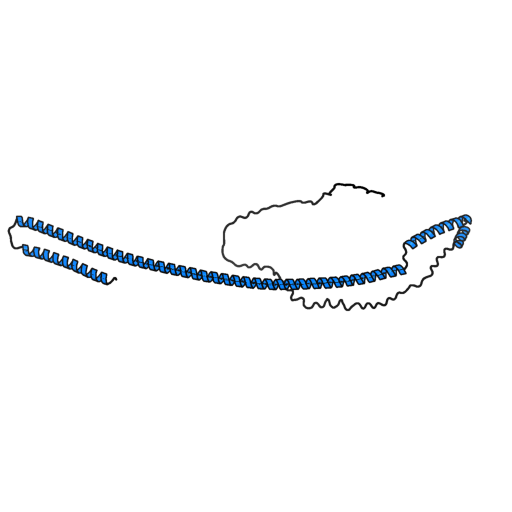00 97.12 194 THR A O 1
ATOM 1563 N N . GLN A 1 195 ? 4.520 1.035 -21.105 1.00 97.19 195 GLN A N 1
ATOM 1564 C CA . GLN A 1 195 ? 5.035 -0.070 -21.911 1.00 97.19 195 GLN A CA 1
ATOM 1565 C C . GLN A 1 195 ? 4.736 0.112 -23.407 1.00 97.19 195 GLN A C 1
ATOM 1567 O O . GLN A 1 195 ? 5.605 -0.155 -24.239 1.00 97.19 195 GLN A O 1
ATOM 1572 N N . ALA A 1 196 ? 3.527 0.553 -23.764 1.00 96.31 196 ALA A N 1
ATOM 1573 C CA . ALA A 1 196 ? 3.173 0.854 -25.149 1.00 96.31 196 ALA A CA 1
ATOM 1574 C C . ALA A 1 196 ? 4.009 2.018 -25.708 1.00 96.31 196 ALA A C 1
ATOM 1576 O O . ALA A 1 196 ? 4.500 1.912 -26.831 1.00 96.31 196 ALA A O 1
ATOM 1577 N N . SER A 1 197 ? 4.234 3.069 -24.908 1.00 95.94 197 SER A N 1
ATOM 1578 C CA . SER A 1 197 ? 5.108 4.196 -25.268 1.00 95.94 197 SER A CA 1
ATOM 1579 C C . SER A 1 197 ? 6.533 3.727 -25.546 1.00 95.94 197 SER A C 1
ATOM 1581 O O . SER A 1 197 ? 7.039 3.941 -26.638 1.00 95.94 197 SER A O 1
ATOM 1583 N N . VAL A 1 198 ? 7.144 2.980 -24.621 1.00 97.31 198 VAL A N 1
ATOM 1584 C CA . VAL A 1 198 ? 8.521 2.486 -24.785 1.00 97.31 198 VAL A CA 1
ATOM 1585 C C . VAL A 1 198 ? 8.647 1.574 -26.007 1.00 97.31 198 VAL A C 1
ATOM 1587 O O . VAL A 1 198 ? 9.637 1.634 -26.730 1.00 97.31 198 VAL A O 1
ATOM 1590 N N . ARG A 1 199 ? 7.644 0.727 -26.280 1.00 95.50 199 ARG A N 1
ATOM 1591 C CA . ARG A 1 199 ? 7.633 -0.098 -27.499 1.00 95.50 199 ARG A CA 1
ATOM 1592 C C . ARG A 1 199 ? 7.589 0.753 -28.764 1.00 95.50 199 ARG A C 1
ATOM 1594 O O . ARG A 1 199 ? 8.287 0.424 -29.718 1.00 95.50 199 ARG A O 1
ATOM 1601 N N . LEU A 1 200 ? 6.773 1.804 -28.787 1.00 96.00 200 LEU A N 1
ATOM 1602 C CA . LEU A 1 200 ? 6.720 2.732 -29.912 1.00 96.00 200 LEU A CA 1
ATOM 1603 C C . LEU A 1 200 ? 8.059 3.455 -30.083 1.00 96.00 200 LEU A C 1
ATOM 1605 O O . LEU A 1 200 ? 8.585 3.456 -31.191 1.00 96.00 200 LEU A O 1
ATOM 1609 N N . ASP A 1 201 ? 8.637 3.971 -29.000 1.00 96.31 201 ASP A N 1
ATOM 1610 C CA . ASP A 1 201 ? 9.919 4.683 -29.016 1.00 96.31 201 ASP A CA 1
ATOM 1611 C C . ASP A 1 201 ? 11.034 3.798 -29.581 1.00 96.31 201 ASP A C 1
ATOM 1613 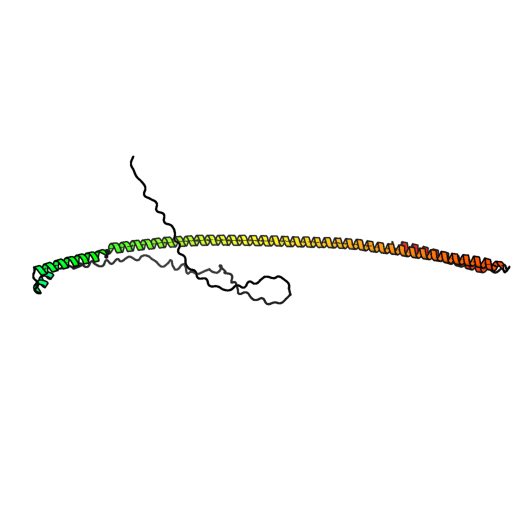O O . ASP A 1 201 ? 11.747 4.197 -30.498 1.00 96.31 201 ASP A O 1
ATOM 1617 N N . LEU A 1 202 ? 11.130 2.548 -29.117 1.00 96.19 202 LEU A N 1
ATOM 1618 C CA . LEU A 1 202 ? 12.098 1.583 -29.642 1.00 96.19 202 LEU A CA 1
ATOM 1619 C C . LEU A 1 202 ? 11.845 1.236 -31.113 1.00 96.19 202 LEU A C 1
ATOM 1621 O O . LEU A 1 202 ? 12.796 1.037 -31.867 1.00 96.19 202 LEU A O 1
ATOM 1625 N N . ASN A 1 203 ? 10.583 1.142 -31.534 1.00 96.06 203 ASN A N 1
ATOM 1626 C CA . ASN A 1 203 ? 10.248 0.864 -32.929 1.00 96.06 203 ASN A CA 1
ATOM 1627 C C . ASN A 1 203 ? 10.609 2.038 -33.846 1.00 96.06 203 ASN A C 1
ATOM 1629 O O . ASN A 1 203 ? 11.165 1.811 -34.921 1.00 96.06 203 ASN A O 1
ATOM 1633 N N . LEU A 1 204 ? 10.331 3.274 -33.423 1.00 95.88 204 LEU A N 1
ATOM 1634 C CA . LEU A 1 204 ? 10.718 4.484 -34.148 1.00 95.88 204 LEU A CA 1
ATOM 1635 C C . LEU A 1 204 ? 12.239 4.609 -34.219 1.00 95.88 204 LEU A C 1
ATOM 1637 O O . LEU A 1 204 ? 12.783 4.844 -35.294 1.00 95.88 204 LEU A O 1
ATOM 1641 N N . GLU A 1 205 ? 12.927 4.359 -33.109 1.00 95.56 205 GLU A N 1
ATOM 1642 C CA . GLU A 1 205 ? 14.384 4.405 -33.039 1.00 95.56 205 GLU A CA 1
ATOM 1643 C C . GLU A 1 205 ? 15.033 3.321 -33.910 1.00 95.56 205 GLU A C 1
ATOM 1645 O O . GLU A 1 205 ? 15.980 3.590 -34.646 1.00 95.56 205 GLU A O 1
ATOM 1650 N N . LYS A 1 206 ? 14.473 2.106 -33.934 1.00 96.38 206 LYS A N 1
ATOM 1651 C CA . LYS A 1 206 ? 14.905 1.050 -34.861 1.00 96.38 206 LYS A CA 1
ATOM 1652 C C . LYS A 1 206 ? 14.683 1.450 -36.321 1.00 96.38 206 LYS A C 1
ATOM 1654 O O . LYS A 1 206 ? 15.514 1.130 -37.171 1.00 96.38 206 LYS A O 1
ATOM 1659 N N . GLY A 1 207 ? 13.575 2.133 -36.613 1.00 95.00 207 GLY A N 1
ATOM 1660 C CA . GLY A 1 207 ? 13.308 2.719 -37.926 1.00 95.00 207 GLY A CA 1
ATOM 1661 C C . GLY A 1 207 ? 14.359 3.763 -38.307 1.00 95.00 207 GLY A C 1
ATOM 1662 O O . GLY A 1 207 ? 14.925 3.682 -39.394 1.00 95.00 207 GLY A O 1
ATOM 1663 N N . ARG A 1 208 ? 14.688 4.673 -37.385 1.00 95.38 208 ARG A N 1
ATOM 1664 C CA . ARG A 1 208 ? 15.709 5.713 -37.566 1.00 95.38 208 ARG A CA 1
ATOM 1665 C C . ARG A 1 208 ? 17.096 5.126 -37.817 1.00 95.38 208 ARG A C 1
ATOM 1667 O O . ARG A 1 208 ? 17.732 5.499 -38.795 1.00 95.38 208 ARG A O 1
ATOM 1674 N N . ILE A 1 209 ? 17.532 4.165 -37.000 1.00 94.88 209 ILE A N 1
ATOM 1675 C CA . ILE A 1 209 ? 18.825 3.482 -37.177 1.00 94.88 209 ILE A CA 1
ATOM 1676 C C . ILE A 1 209 ? 18.894 2.804 -38.549 1.00 94.88 209 ILE A C 1
ATOM 1678 O O . ILE A 1 209 ? 19.931 2.842 -39.208 1.00 94.88 209 ILE A O 1
ATOM 1682 N N . ARG A 1 210 ? 17.795 2.189 -39.002 1.00 94.62 210 ARG A N 1
ATOM 1683 C CA . ARG A 1 210 ? 17.742 1.567 -40.328 1.00 94.62 210 ARG A CA 1
ATOM 1684 C C . ARG A 1 210 ? 17.862 2.599 -41.446 1.00 94.62 210 ARG A C 1
ATOM 1686 O O . ARG A 1 210 ? 18.585 2.350 -42.404 1.00 94.62 210 ARG A O 1
ATOM 1693 N N . GLU A 1 211 ? 17.170 3.726 -41.333 1.00 94.06 211 GLU A N 1
ATOM 1694 C CA . GLU A 1 211 ? 17.252 4.786 -42.336 1.00 94.06 211 GLU A CA 1
ATOM 1695 C C . GLU A 1 211 ? 18.658 5.392 -42.393 1.00 94.06 211 GLU A C 1
ATOM 1697 O O . GLU A 1 211 ? 19.232 5.531 -43.468 1.00 94.06 211 GLU A O 1
ATOM 1702 N N . GLU A 1 212 ? 19.275 5.653 -41.240 1.00 95.00 212 GLU A N 1
ATOM 1703 C CA . GLU A 1 212 ? 20.660 6.128 -41.168 1.00 95.00 212 GLU A CA 1
ATOM 1704 C C . GLU A 1 212 ? 21.651 5.119 -41.758 1.00 95.00 212 GLU A C 1
ATOM 1706 O O . GLU A 1 212 ? 22.562 5.513 -42.488 1.00 95.00 212 GLU A O 1
ATOM 1711 N N . ALA A 1 213 ? 21.451 3.823 -41.503 1.00 93.56 213 ALA A N 1
ATOM 1712 C CA . ALA A 1 213 ? 22.254 2.763 -42.103 1.00 93.56 213 ALA A CA 1
ATOM 1713 C C . ALA A 1 213 ? 22.097 2.721 -43.634 1.00 93.56 213 ALA A C 1
ATOM 1715 O O . ALA A 1 213 ? 23.102 2.659 -44.340 1.00 93.56 213 ALA A O 1
ATOM 1716 N N . ASN A 1 214 ? 20.871 2.834 -44.158 1.00 94.56 214 ASN A N 1
ATOM 1717 C CA . ASN A 1 214 ? 20.624 2.898 -45.603 1.00 94.56 214 ASN A CA 1
ATOM 1718 C C . ASN A 1 214 ? 21.291 4.132 -46.233 1.00 94.56 214 ASN A C 1
ATOM 1720 O O . ASN A 1 214 ? 21.907 4.038 -47.293 1.00 94.56 214 ASN A O 1
ATOM 1724 N N . VAL A 1 215 ? 21.206 5.294 -45.577 1.00 96.12 215 VAL A N 1
ATOM 1725 C CA . VAL A 1 215 ? 21.859 6.530 -46.038 1.00 96.12 215 VAL A CA 1
ATOM 1726 C C . VAL A 1 215 ? 23.378 6.362 -46.082 1.00 96.12 215 VAL A C 1
ATOM 1728 O O . VAL A 1 215 ? 24.020 6.811 -47.032 1.00 96.12 215 VAL A O 1
ATOM 1731 N N . GLN A 1 216 ? 23.972 5.717 -45.075 1.00 95.56 216 GLN A N 1
ATOM 1732 C CA . GLN A 1 216 ? 25.400 5.400 -45.085 1.00 95.56 216 GLN A CA 1
ATOM 1733 C C . GLN A 1 216 ? 25.752 4.423 -46.210 1.00 95.56 216 GLN A C 1
ATOM 1735 O O . GLN A 1 216 ? 26.731 4.652 -46.915 1.00 95.56 216 GLN A O 1
ATOM 1740 N N . GLU A 1 217 ? 24.938 3.391 -46.436 1.00 94.38 217 GLU A N 1
ATOM 1741 C CA . GLU A 1 217 ? 25.134 2.434 -47.529 1.00 94.38 217 GLU A CA 1
ATOM 1742 C C . GLU A 1 217 ? 25.097 3.122 -48.904 1.00 94.38 217 GLU A C 1
ATOM 1744 O O . GLU A 1 217 ? 25.945 2.855 -49.755 1.00 94.38 217 GLU A O 1
ATOM 1749 N N . LEU A 1 218 ? 24.170 4.061 -49.114 1.00 95.31 218 LEU A N 1
ATOM 1750 C CA . LEU A 1 218 ? 24.099 4.851 -50.346 1.00 95.31 218 LEU A CA 1
ATOM 1751 C C . LEU A 1 218 ? 25.336 5.731 -50.541 1.00 95.31 218 LEU A C 1
ATOM 1753 O O . LEU A 1 218 ? 25.892 5.761 -51.638 1.00 95.31 218 LEU A O 1
ATOM 1757 N N . LYS A 1 219 ? 25.805 6.405 -49.484 1.00 95.19 219 LYS A N 1
ATOM 1758 C CA . LYS A 1 219 ? 27.040 7.205 -49.541 1.00 95.19 219 LYS A CA 1
ATOM 1759 C C . LYS A 1 219 ? 28.254 6.342 -49.872 1.00 95.19 219 LYS A C 1
ATOM 1761 O O . LYS A 1 219 ? 29.092 6.766 -50.661 1.00 95.19 219 LYS A O 1
ATOM 1766 N N . ILE A 1 220 ? 28.334 5.138 -49.302 1.00 94.81 220 ILE A N 1
ATOM 1767 C CA . ILE A 1 220 ? 29.406 4.184 -49.604 1.00 94.81 220 ILE A CA 1
ATOM 1768 C C . ILE A 1 220 ? 29.363 3.806 -51.086 1.00 94.81 220 ILE A C 1
ATOM 1770 O O . ILE A 1 220 ? 30.380 3.952 -51.758 1.00 94.81 220 ILE A O 1
ATOM 1774 N N . LYS A 1 221 ? 28.195 3.436 -51.626 1.00 95.06 221 LYS A N 1
ATOM 1775 C CA . LYS A 1 221 ? 28.037 3.106 -53.055 1.00 95.06 221 LYS A CA 1
ATOM 1776 C C . LYS A 1 221 ? 28.388 4.279 -53.973 1.00 95.06 221 LYS A C 1
ATOM 1778 O O . LYS A 1 221 ? 29.058 4.101 -54.987 1.00 95.06 221 LYS A O 1
ATOM 1783 N N . GLU A 1 222 ? 27.998 5.500 -53.616 1.00 94.25 222 GLU A N 1
ATOM 1784 C CA . GLU A 1 222 ? 28.395 6.695 -54.369 1.00 94.25 222 GLU A CA 1
ATOM 1785 C C . GLU A 1 222 ? 29.922 6.881 -54.355 1.00 94.25 222 GLU A C 1
ATOM 1787 O O . GLU A 1 222 ? 30.527 7.178 -55.383 1.00 94.25 222 GLU A O 1
ATOM 1792 N N . THR A 1 223 ? 30.583 6.677 -53.212 1.00 94.19 223 THR A N 1
ATOM 1793 C CA . THR A 1 223 ? 32.051 6.752 -53.155 1.00 94.19 223 THR A CA 1
ATOM 1794 C C . THR A 1 223 ? 32.737 5.605 -53.890 1.00 94.19 223 THR A C 1
ATOM 1796 O O . THR A 1 223 ? 33.759 5.837 -54.527 1.00 94.19 223 THR A O 1
ATOM 1799 N N . GLU A 1 224 ? 32.171 4.400 -53.855 1.00 94.69 224 GLU A N 1
ATOM 1800 C CA . GLU A 1 224 ? 32.669 3.226 -54.574 1.00 94.69 224 GLU A CA 1
ATOM 1801 C C . GLU A 1 224 ? 32.642 3.475 -56.084 1.00 94.69 224 GLU A C 1
ATOM 1803 O O . GLU A 1 224 ? 33.679 3.381 -56.736 1.00 94.69 224 GLU A O 1
ATOM 1808 N N . THR A 1 225 ? 31.517 3.959 -56.619 1.00 95.00 225 THR A N 1
ATOM 1809 C CA . THR A 1 225 ? 31.415 4.330 -58.043 1.00 95.00 225 THR A CA 1
ATOM 1810 C C . THR A 1 225 ? 32.377 5.459 -58.434 1.00 95.00 225 THR A C 1
ATOM 1812 O O . THR A 1 225 ? 32.990 5.402 -59.500 1.00 95.00 225 THR A O 1
ATOM 1815 N N . LYS A 1 226 ? 32.597 6.465 -57.571 1.00 95.31 226 LYS A N 1
ATOM 1816 C CA . LYS A 1 226 ? 33.617 7.509 -57.808 1.00 95.31 226 LYS A CA 1
ATOM 1817 C C . LYS A 1 226 ? 35.035 6.939 -57.852 1.00 95.31 226 LYS A C 1
ATOM 1819 O O . LYS A 1 226 ? 35.847 7.397 -58.655 1.00 95.31 226 LYS A O 1
ATOM 1824 N N . ILE A 1 227 ? 35.349 5.961 -57.000 1.00 94.50 227 ILE A N 1
ATOM 1825 C CA . ILE A 1 227 ? 36.651 5.281 -57.005 1.00 94.50 227 ILE A CA 1
ATOM 1826 C C . ILE A 1 227 ? 36.809 4.471 -58.290 1.00 94.50 227 ILE A C 1
ATOM 1828 O O . ILE A 1 227 ? 37.841 4.592 -58.944 1.00 94.50 227 ILE A O 1
ATOM 1832 N N . GLU A 1 228 ? 35.797 3.703 -58.692 1.00 92.75 228 GLU A N 1
ATOM 1833 C CA . GLU A 1 228 ? 35.823 2.937 -59.944 1.00 92.75 228 GLU A CA 1
ATOM 1834 C C . GLU A 1 228 ? 36.056 3.843 -61.159 1.00 92.75 228 GLU A C 1
ATOM 1836 O O . GLU A 1 228 ? 36.922 3.557 -61.989 1.00 92.75 228 GLU A O 1
ATOM 1841 N N . GLN A 1 229 ? 35.372 4.990 -61.221 1.00 93.62 229 GLN A N 1
ATOM 1842 C CA . GLN A 1 229 ? 35.588 6.006 -62.256 1.00 93.62 229 GLN A CA 1
ATOM 1843 C C . GLN A 1 229 ? 37.007 6.590 -62.210 1.00 93.62 229 GLN A C 1
ATOM 1845 O O . GLN A 1 229 ? 37.655 6.728 -63.248 1.00 93.62 229 GLN A O 1
ATOM 1850 N N . ALA A 1 230 ? 37.529 6.907 -61.020 1.00 93.25 230 ALA A N 1
ATOM 1851 C CA . ALA A 1 230 ? 38.894 7.406 -60.867 1.00 93.25 230 ALA A CA 1
ATOM 1852 C C . ALA A 1 230 ? 39.940 6.365 -61.302 1.00 93.25 230 ALA A C 1
ATOM 1854 O O . ALA A 1 230 ? 40.931 6.719 -61.942 1.00 93.25 230 ALA A O 1
ATOM 1855 N N . VAL A 1 231 ? 39.715 5.083 -61.002 1.00 93.19 231 VAL A N 1
ATOM 1856 C CA . VAL A 1 231 ? 40.573 3.970 -61.432 1.00 93.19 231 VAL A CA 1
ATOM 1857 C C . VAL A 1 231 ? 40.517 3.796 -62.949 1.00 93.19 231 VAL A C 1
ATOM 1859 O O . VAL A 1 231 ? 41.570 3.661 -63.574 1.00 93.19 231 VAL A O 1
ATOM 1862 N N . ALA A 1 232 ? 39.329 3.850 -63.559 1.00 90.50 232 ALA A N 1
ATOM 1863 C CA . ALA A 1 232 ? 39.172 3.796 -65.012 1.00 90.50 232 ALA A CA 1
ATOM 1864 C C . ALA A 1 232 ? 39.900 4.962 -65.705 1.00 90.50 232 ALA A C 1
ATOM 1866 O O . ALA A 1 232 ? 40.672 4.743 -66.637 1.00 90.50 232 ALA A O 1
ATOM 1867 N N . HIS A 1 233 ? 39.755 6.183 -65.182 1.00 91.06 233 HIS A N 1
ATOM 1868 C CA . HIS A 1 233 ? 40.458 7.371 -65.676 1.00 91.06 233 HIS A CA 1
ATOM 1869 C C . HIS A 1 233 ? 41.981 7.261 -65.546 1.00 91.06 233 HIS A C 1
ATOM 1871 O O . HIS A 1 233 ? 42.726 7.588 -66.471 1.00 91.06 233 HIS A O 1
ATOM 1877 N N . LEU A 1 234 ? 42.476 6.784 -64.398 1.00 91.19 234 LEU A N 1
ATOM 1878 C CA . LEU A 1 234 ? 43.908 6.544 -64.201 1.00 91.19 234 LEU A CA 1
ATOM 1879 C C . LEU A 1 234 ? 44.434 5.474 -65.158 1.00 91.19 234 LEU A C 1
ATOM 1881 O O . LEU A 1 234 ? 45.543 5.616 -65.674 1.00 91.19 234 LEU A O 1
ATOM 1885 N N . ARG A 1 235 ? 43.643 4.434 -65.431 1.00 90.75 235 ARG A N 1
ATOM 1886 C CA . ARG A 1 235 ? 43.986 3.398 -66.404 1.00 90.75 235 ARG A CA 1
ATOM 1887 C C . ARG A 1 235 ? 44.063 3.958 -67.824 1.00 90.75 235 ARG A C 1
ATOM 1889 O O . ARG A 1 235 ? 45.059 3.690 -68.489 1.00 90.75 235 ARG A O 1
ATOM 1896 N N . GLU A 1 236 ? 43.098 4.775 -68.252 1.00 88.00 236 GLU A N 1
ATOM 1897 C CA . GLU A 1 236 ? 43.135 5.444 -69.564 1.00 88.00 236 GLU A CA 1
ATOM 1898 C C . GLU A 1 236 ? 44.389 6.318 -69.693 1.00 88.00 236 GLU A C 1
ATOM 1900 O O . GLU A 1 236 ? 45.140 6.205 -70.662 1.00 88.00 236 GLU A O 1
ATOM 1905 N N . LYS A 1 237 ? 44.677 7.145 -68.679 1.00 86.12 237 LYS A N 1
ATOM 1906 C CA . LYS A 1 237 ? 45.892 7.972 -68.661 1.00 86.12 237 LYS A CA 1
ATOM 1907 C C . LYS A 1 237 ? 47.163 7.136 -68.737 1.00 86.12 237 LYS A C 1
ATOM 1909 O O . LYS A 1 237 ? 48.095 7.514 -69.441 1.00 86.12 237 LYS A O 1
ATOM 1914 N N . LEU A 1 238 ? 47.217 6.014 -68.024 1.00 87.69 238 LEU A N 1
ATOM 1915 C CA . LEU A 1 238 ? 48.379 5.131 -68.011 1.00 87.69 238 LEU A CA 1
ATOM 1916 C C . LEU A 1 238 ? 48.569 4.418 -69.355 1.00 87.69 238 LEU A C 1
ATOM 1918 O O . LEU A 1 238 ? 49.701 4.287 -69.817 1.00 87.69 238 LEU A O 1
ATOM 1922 N N . GLU A 1 239 ? 47.488 3.995 -70.008 1.00 82.75 239 GLU A N 1
ATOM 1923 C CA . GLU A 1 239 ? 47.530 3.478 -71.379 1.00 82.75 239 GLU A CA 1
ATOM 1924 C C . GLU A 1 239 ? 48.000 4.569 -72.357 1.00 82.75 239 GLU A C 1
ATOM 1926 O O . GLU A 1 239 ? 48.924 4.328 -73.131 1.00 82.75 239 GLU A O 1
ATOM 1931 N N . GLY A 1 240 ? 47.496 5.801 -72.241 1.00 81.81 240 GLY A N 1
ATOM 1932 C CA . GLY A 1 240 ? 47.967 6.948 -73.026 1.00 81.81 240 GLY A CA 1
ATOM 1933 C C . GLY A 1 240 ? 49.464 7.241 -72.851 1.00 81.81 240 GLY A C 1
ATOM 1934 O O . GLY A 1 240 ? 50.176 7.418 -73.841 1.00 81.81 240 GLY A O 1
ATOM 1935 N N . VAL A 1 241 ? 49.971 7.233 -71.612 1.00 87.56 241 VAL A N 1
ATOM 1936 C CA . VAL A 1 241 ? 51.408 7.410 -71.328 1.00 87.56 241 VAL A CA 1
ATOM 1937 C C . VAL A 1 241 ? 52.230 6.287 -71.959 1.00 87.56 241 VAL A C 1
ATOM 1939 O O . VAL A 1 241 ? 53.248 6.574 -72.586 1.00 87.56 241 VAL A O 1
ATOM 1942 N N . LYS A 1 242 ? 51.776 5.026 -71.875 1.00 82.44 242 LYS A N 1
ATOM 1943 C CA . LYS A 1 242 ? 52.445 3.900 -72.551 1.00 82.44 242 LYS A CA 1
ATOM 1944 C C . LYS A 1 242 ? 52.562 4.140 -74.057 1.00 82.44 242 LYS A C 1
ATOM 1946 O O . LYS A 1 242 ? 53.646 3.956 -74.604 1.00 82.44 242 LYS A O 1
ATOM 1951 N N . PHE A 1 243 ? 51.494 4.588 -74.719 1.00 82.75 243 PHE A N 1
ATOM 1952 C CA . PHE A 1 243 ? 51.531 4.880 -76.156 1.00 82.75 243 PHE A CA 1
ATOM 1953 C C . PHE A 1 243 ? 52.460 6.045 -76.498 1.00 82.75 243 PHE A C 1
ATOM 1955 O O . PHE A 1 243 ? 53.239 5.933 -77.442 1.00 82.75 243 PHE A O 1
ATOM 1962 N N . GLN A 1 244 ? 52.451 7.122 -75.708 1.00 78.81 244 GLN A N 1
ATOM 1963 C CA . GLN A 1 244 ? 53.394 8.225 -75.902 1.00 78.81 244 GLN A CA 1
ATOM 1964 C C . GLN A 1 244 ? 54.842 7.743 -75.778 1.00 78.81 244 GLN A C 1
ATOM 1966 O O . GLN A 1 244 ? 55.659 8.034 -76.649 1.00 78.81 244 GLN A O 1
ATOM 1971 N N . THR A 1 245 ? 55.170 6.967 -74.740 1.00 83.62 245 THR A N 1
ATOM 1972 C CA . THR A 1 245 ? 56.525 6.424 -74.564 1.00 83.62 245 THR A CA 1
ATOM 1973 C C . THR A 1 245 ? 56.930 5.513 -75.725 1.00 83.62 245 THR A C 1
ATOM 1975 O O . THR A 1 245 ? 58.054 5.626 -76.213 1.00 83.62 245 THR A O 1
ATOM 1978 N N . LEU A 1 246 ? 56.025 4.656 -76.213 1.00 78.06 246 LEU A N 1
ATOM 1979 C CA . LEU A 1 246 ? 56.285 3.809 -77.382 1.00 78.06 246 LEU A CA 1
ATOM 1980 C C . LEU A 1 246 ? 56.538 4.638 -78.648 1.00 78.06 246 LEU A C 1
ATOM 1982 O O . LEU A 1 246 ? 57.474 4.343 -79.387 1.00 78.06 246 LEU A O 1
ATOM 1986 N N . GLN A 1 247 ? 55.770 5.705 -78.876 1.00 77.75 247 GLN A N 1
ATOM 1987 C CA . GLN A 1 247 ? 55.970 6.593 -80.022 1.00 77.75 247 GLN A CA 1
ATOM 1988 C C . GLN A 1 247 ? 57.329 7.311 -79.963 1.00 77.75 247 GLN A C 1
ATOM 1990 O O . GLN A 1 247 ? 58.040 7.355 -80.969 1.00 77.75 247 GLN A O 1
ATOM 1995 N N . TRP A 1 248 ? 57.726 7.828 -78.793 1.00 85.31 248 TRP A N 1
ATOM 1996 C CA . TRP A 1 248 ? 59.058 8.412 -78.590 1.00 85.31 248 TRP A CA 1
ATOM 1997 C C . TRP A 1 248 ? 60.171 7.399 -78.866 1.00 85.31 248 TRP A C 1
ATOM 1999 O O . TRP A 1 248 ? 61.139 7.721 -79.555 1.00 85.31 248 TRP A O 1
ATOM 2009 N N . LEU A 1 249 ? 60.018 6.166 -78.376 1.00 82.88 249 LEU A N 1
ATOM 2010 C CA . LEU A 1 249 ? 60.992 5.096 -78.581 1.00 82.88 249 LEU A CA 1
ATOM 2011 C C . LEU A 1 249 ? 61.144 4.746 -80.070 1.00 82.88 249 LEU A C 1
ATOM 2013 O O . LEU A 1 249 ? 62.268 4.679 -80.565 1.00 82.88 249 LEU A O 1
ATOM 2017 N N . MET A 1 250 ? 60.035 4.631 -80.810 1.00 80.94 250 MET A N 1
ATOM 2018 C CA . MET A 1 250 ? 60.056 4.419 -82.264 1.00 80.94 250 MET A CA 1
ATOM 2019 C C . MET A 1 250 ? 60.745 5.571 -83.011 1.00 80.94 250 MET A C 1
ATOM 2021 O O . MET A 1 250 ? 61.542 5.328 -83.922 1.00 80.94 250 MET A O 1
ATOM 2025 N N . GLY A 1 251 ? 60.497 6.820 -82.603 1.00 82.44 251 GLY A N 1
ATOM 2026 C CA . GLY A 1 251 ? 61.150 8.001 -83.175 1.00 82.44 251 GLY A CA 1
ATOM 2027 C C . GLY A 1 251 ? 62.668 8.004 -82.964 1.00 82.44 251 GLY A C 1
ATOM 2028 O O . GLY A 1 251 ? 63.422 8.207 -83.916 1.00 82.44 251 GLY A O 1
ATOM 2029 N N . VAL A 1 252 ? 63.129 7.705 -81.745 1.00 86.38 252 VAL A N 1
ATOM 2030 C CA . VAL A 1 252 ? 64.565 7.623 -81.424 1.00 86.38 252 VAL A CA 1
ATOM 2031 C C . VAL A 1 252 ? 65.240 6.479 -82.187 1.00 86.38 252 VAL A C 1
ATOM 2033 O O . VAL A 1 252 ? 66.291 6.692 -82.791 1.00 86.38 252 VAL A O 1
ATOM 2036 N N . CYS A 1 253 ? 64.634 5.286 -82.232 1.00 81.19 253 CYS A N 1
ATOM 2037 C CA . CYS A 1 253 ? 65.174 4.152 -82.989 1.00 81.19 253 CYS A CA 1
ATOM 2038 C C . CYS A 1 253 ? 65.298 4.461 -84.489 1.00 81.19 253 CYS A C 1
ATOM 2040 O O . CYS A 1 253 ? 66.321 4.139 -85.098 1.00 81.19 253 CYS A O 1
ATOM 2042 N N . THR A 1 254 ? 64.294 5.121 -85.072 1.00 80.19 254 THR A N 1
ATOM 2043 C CA . THR A 1 254 ? 64.308 5.526 -86.486 1.00 80.19 254 THR A CA 1
ATOM 2044 C C . THR A 1 254 ? 65.378 6.587 -86.745 1.00 80.19 254 THR A C 1
ATOM 2046 O O . THR A 1 254 ? 66.137 6.465 -87.704 1.00 80.19 254 THR A O 1
ATOM 2049 N N . GLY A 1 255 ? 65.512 7.577 -85.855 1.00 83.50 255 GLY A N 1
ATOM 2050 C CA . GLY A 1 255 ? 66.548 8.609 -85.942 1.00 83.50 255 GLY A CA 1
ATOM 2051 C C . GLY A 1 255 ? 67.969 8.042 -85.877 1.00 83.50 255 GLY A C 1
ATOM 2052 O O . GLY A 1 255 ? 68.799 8.375 -86.721 1.00 83.50 255 GLY A O 1
ATOM 2053 N N . ILE A 1 256 ? 68.245 7.129 -84.936 1.00 85.81 256 ILE A N 1
ATOM 2054 C CA . ILE A 1 256 ? 69.554 6.458 -84.830 1.00 85.81 256 ILE A CA 1
ATOM 2055 C C . ILE A 1 256 ? 69.850 5.653 -86.101 1.00 85.81 256 ILE A C 1
ATOM 2057 O O . ILE A 1 256 ? 70.967 5.721 -86.616 1.00 85.81 256 ILE A O 1
ATOM 2061 N N . LYS A 1 257 ? 68.857 4.929 -86.640 1.00 80.44 257 LYS A N 1
ATOM 2062 C CA . LYS A 1 257 ? 69.020 4.189 -87.900 1.00 80.44 257 LYS A CA 1
ATOM 2063 C C . LYS A 1 257 ? 69.349 5.117 -89.072 1.00 80.44 257 LYS A C 1
ATOM 2065 O O . LYS A 1 257 ? 70.270 4.819 -89.826 1.00 80.44 257 LYS A O 1
ATOM 2070 N N . PHE A 1 258 ? 68.645 6.242 -89.200 1.00 81.75 258 PHE A N 1
ATOM 2071 C CA . PHE A 1 258 ? 68.883 7.229 -90.258 1.00 81.75 258 PHE A CA 1
ATOM 2072 C C . PHE A 1 258 ? 70.270 7.867 -90.170 1.00 81.75 258 PHE A C 1
ATOM 2074 O O . PHE A 1 258 ? 70.978 7.934 -91.173 1.00 81.75 258 PHE A O 1
ATOM 2081 N N . ILE A 1 259 ? 70.682 8.307 -88.977 1.00 82.69 259 ILE A N 1
ATOM 2082 C CA . ILE A 1 259 ? 72.012 8.894 -88.766 1.00 82.69 259 ILE A CA 1
ATOM 2083 C C . ILE A 1 259 ? 73.098 7.855 -89.060 1.00 82.69 259 ILE A C 1
ATOM 2085 O O . ILE A 1 259 ? 74.061 8.159 -89.760 1.00 82.69 259 ILE A O 1
ATOM 2089 N N . GLY A 1 260 ? 72.930 6.618 -88.581 1.00 82.62 260 GLY A N 1
ATOM 2090 C CA . GLY A 1 260 ? 73.859 5.523 -88.857 1.00 82.62 260 GLY A CA 1
ATOM 2091 C C . GLY A 1 260 ? 73.996 5.232 -90.352 1.00 82.62 260 GLY A C 1
ATOM 2092 O O . GLY A 1 260 ? 75.115 5.120 -90.845 1.00 82.62 260 GLY A O 1
ATOM 2093 N N . PHE A 1 261 ? 72.878 5.185 -91.082 1.00 78.44 261 PHE A N 1
ATOM 2094 C CA . PHE A 1 261 ? 72.884 5.005 -92.534 1.00 78.44 261 PHE A CA 1
ATOM 2095 C C . PHE A 1 261 ? 73.560 6.179 -93.256 1.00 78.44 261 PHE A C 1
ATOM 2097 O O . PHE A 1 261 ? 74.392 5.960 -94.128 1.00 78.44 261 PHE A O 1
ATOM 2104 N N . SER A 1 262 ? 73.289 7.422 -92.846 1.00 75.56 262 SER A N 1
ATOM 2105 C CA . SER A 1 262 ? 73.922 8.612 -93.430 1.00 75.56 262 SER A CA 1
ATOM 2106 C C . SER A 1 262 ? 75.439 8.651 -93.204 1.00 75.56 262 SER A C 1
ATOM 2108 O O . SER A 1 262 ? 76.189 8.976 -94.124 1.00 75.56 262 SER A O 1
ATOM 2110 N N . VAL A 1 263 ? 75.912 8.286 -92.007 1.00 82.62 263 VAL A N 1
ATOM 2111 C CA . VAL A 1 263 ? 77.350 8.195 -91.705 1.00 82.62 263 VAL A CA 1
ATOM 2112 C C . VAL A 1 263 ? 77.998 7.039 -92.475 1.00 82.62 263 VAL A C 1
ATOM 2114 O O . VAL A 1 263 ? 79.102 7.198 -92.997 1.00 82.62 263 VAL A O 1
ATOM 2117 N N . PHE A 1 264 ? 77.315 5.897 -92.597 1.00 76.81 264 PHE A N 1
ATOM 2118 C CA . PHE A 1 264 ? 77.779 4.752 -93.383 1.00 76.81 264 PHE A CA 1
ATOM 2119 C C . PHE A 1 264 ? 77.889 5.077 -94.881 1.00 76.81 264 PHE A C 1
ATOM 2121 O O . PHE A 1 264 ? 78.916 4.776 -95.490 1.00 76.81 264 PHE A O 1
ATOM 2128 N N . ASP A 1 265 ? 76.899 5.756 -95.465 1.00 67.88 265 ASP A N 1
ATOM 2129 C CA . ASP A 1 265 ? 76.936 6.214 -96.862 1.00 67.88 265 ASP A CA 1
ATOM 2130 C C . ASP A 1 265 ? 78.074 7.225 -97.095 1.00 67.88 265 ASP A C 1
ATOM 2132 O O . ASP A 1 265 ? 78.798 7.138 -98.088 1.00 67.88 265 ASP A O 1
ATOM 2136 N N . MET A 1 266 ? 78.337 8.125 -96.138 1.00 71.31 266 MET A N 1
ATOM 2137 C CA . MET A 1 266 ? 79.457 9.073 -96.214 1.00 71.31 266 MET A CA 1
ATOM 2138 C C . MET A 1 266 ? 80.834 8.387 -96.118 1.00 71.31 266 MET A C 1
ATOM 2140 O O . MET A 1 266 ? 81.762 8.758 -96.839 1.00 71.31 266 MET A O 1
ATOM 2144 N N . LEU A 1 267 ? 80.976 7.355 -95.278 1.00 69.12 267 LEU A N 1
ATOM 2145 C CA . LEU A 1 267 ? 82.208 6.559 -95.150 1.00 69.12 267 LEU A CA 1
ATOM 2146 C C . LEU A 1 267 ? 82.455 5.628 -96.349 1.00 69.12 267 LEU A C 1
ATOM 2148 O O . LEU A 1 267 ? 83.610 5.388 -96.704 1.00 69.12 267 LEU A O 1
ATOM 2152 N N . THR A 1 268 ? 81.400 5.116 -96.984 1.00 62.88 268 THR A N 1
ATOM 2153 C CA . THR A 1 268 ? 81.501 4.201 -98.136 1.00 62.88 268 THR A CA 1
ATOM 2154 C C . THR A 1 268 ? 81.623 4.941 -99.474 1.00 62.88 268 THR A C 1
ATOM 2156 O O . THR A 1 268 ? 82.381 4.509 -100.346 1.00 62.88 268 THR A O 1
ATOM 2159 N N . THR A 1 269 ? 80.998 6.114 -99.618 1.00 59.12 269 THR A N 1
ATOM 2160 C CA . THR A 1 269 ? 81.091 6.955 -100.828 1.00 59.12 269 THR A CA 1
ATOM 2161 C C . THR A 1 269 ? 82.458 7.644 -100.972 1.00 59.12 269 THR A C 1
ATOM 2163 O O . THR A 1 269 ? 82.874 7.969 -102.082 1.00 59.12 269 THR A O 1
ATOM 2166 N N . GLY A 1 270 ? 83.220 7.801 -99.883 1.00 56.75 270 GLY A N 1
ATOM 2167 C CA . GLY A 1 270 ? 84.589 8.329 -99.919 1.00 56.75 270 GLY A CA 1
ATOM 2168 C C . GLY A 1 270 ? 85.654 7.372 -100.479 1.00 56.75 270 GLY A C 1
ATOM 2169 O O . GLY A 1 270 ? 86.815 7.770 -100.579 1.00 56.75 270 GLY A O 1
ATOM 2170 N N . ARG A 1 271 ? 85.313 6.117 -100.827 1.00 56.69 271 ARG A N 1
ATOM 2171 C CA . ARG A 1 271 ? 86.308 5.134 -101.310 1.00 56.69 271 ARG A CA 1
ATOM 2172 C C . ARG A 1 271 ? 85.944 4.266 -102.514 1.00 56.69 271 ARG A C 1
ATOM 2174 O O . ARG A 1 271 ? 86.839 3.566 -102.969 1.00 56.69 271 ARG A O 1
ATOM 2181 N N . TYR A 1 272 ? 84.732 4.311 -103.070 1.00 49.91 272 TYR A N 1
ATOM 2182 C CA . TYR A 1 272 ? 84.414 3.571 -104.302 1.00 49.91 272 TYR A CA 1
ATOM 2183 C C . TYR A 1 272 ? 83.414 4.335 -105.181 1.00 49.91 272 TYR A C 1
ATOM 2185 O O . TYR A 1 272 ? 82.244 4.490 -104.841 1.00 49.91 272 TYR A O 1
ATOM 2193 N N . GLY A 1 273 ? 83.882 4.802 -106.343 1.00 51.41 273 GLY A N 1
ATOM 2194 C CA . GLY A 1 273 ? 83.024 5.278 -107.425 1.00 51.41 273 GLY A CA 1
ATOM 2195 C C . GLY A 1 273 ? 82.313 4.093 -108.076 1.00 51.41 273 GLY A C 1
ATOM 2196 O O . GLY A 1 273 ? 82.956 3.251 -108.695 1.00 51.41 273 GLY A O 1
ATOM 2197 N N . GLY A 1 274 ? 80.993 4.013 -107.914 1.00 50.53 274 GLY A N 1
ATOM 2198 C CA . GLY A 1 274 ? 80.183 2.931 -108.469 1.00 50.53 274 GLY A CA 1
ATOM 2199 C C . GLY A 1 274 ? 78.690 3.208 -108.327 1.00 50.53 274 GLY A C 1
ATOM 2200 O O . GLY A 1 274 ? 78.048 2.811 -107.360 1.00 50.53 274 GLY A O 1
ATOM 2201 N N . THR A 1 275 ? 78.126 3.915 -109.300 1.00 52.78 275 THR A N 1
ATOM 2202 C CA . THR A 1 275 ? 76.690 4.168 -109.438 1.00 52.78 275 THR A CA 1
ATOM 2203 C C . THR A 1 275 ? 75.986 2.909 -109.947 1.00 52.78 275 THR A C 1
ATOM 2205 O O . THR A 1 275 ? 75.909 2.746 -111.155 1.00 52.78 275 THR A O 1
ATOM 2208 N N . HIS A 1 276 ? 75.499 2.012 -109.078 1.00 51.25 276 HIS A N 1
ATOM 2209 C CA . HIS A 1 276 ? 74.363 1.124 -109.426 1.00 51.25 276 HIS A CA 1
ATOM 2210 C C . HIS A 1 276 ? 73.718 0.349 -108.254 1.00 51.25 276 HIS A C 1
ATOM 2212 O O . HIS A 1 276 ? 72.640 -0.209 -108.437 1.00 51.25 276 HIS A O 1
ATOM 2218 N N . THR A 1 277 ? 74.286 0.350 -107.042 1.00 52.94 277 THR A N 1
ATOM 2219 C CA . THR A 1 277 ? 73.714 -0.358 -105.868 1.00 52.94 277 THR A CA 1
ATOM 2220 C C . THR A 1 277 ? 72.847 0.506 -104.943 1.00 52.94 277 THR A C 1
ATOM 2222 O O . THR A 1 277 ? 72.178 -0.027 -104.064 1.00 52.94 277 THR A O 1
ATOM 2225 N N . ARG A 1 278 ? 72.772 1.827 -105.164 1.00 52.97 278 ARG A N 1
ATOM 2226 C CA . ARG A 1 278 ? 72.027 2.767 -104.295 1.00 52.97 278 ARG A CA 1
ATOM 2227 C C . ARG A 1 278 ? 70.499 2.608 -104.323 1.00 52.97 278 ARG A C 1
ATOM 2229 O O . ARG A 1 278 ? 69.827 3.061 -103.401 1.00 52.97 278 ARG A O 1
ATOM 2236 N N . CYS A 1 279 ? 69.924 1.981 -105.351 1.00 50.88 279 CYS A N 1
ATOM 2237 C CA . CYS A 1 279 ? 68.466 1.880 -105.473 1.00 50.88 279 CYS A CA 1
ATOM 2238 C C . CYS A 1 279 ? 67.841 0.829 -104.542 1.00 50.88 279 CYS A C 1
ATOM 2240 O O . CYS A 1 279 ? 66.729 1.058 -104.085 1.00 50.88 279 CYS A O 1
ATOM 2242 N N . LEU A 1 280 ? 68.524 -0.279 -104.220 1.00 51.19 280 LEU A N 1
ATOM 2243 C CA . LEU A 1 280 ? 67.932 -1.331 -103.378 1.00 51.19 280 LEU A CA 1
ATOM 2244 C C . LEU A 1 280 ? 67.877 -0.942 -101.887 1.00 51.19 280 LEU A C 1
ATOM 2246 O O . LEU A 1 280 ? 66.830 -1.108 -101.272 1.00 51.19 280 LEU A O 1
ATOM 2250 N N . GLU A 1 281 ? 68.934 -0.349 -101.318 1.00 55.22 281 GLU A N 1
ATOM 2251 C CA . GLU A 1 281 ? 68.931 0.061 -99.897 1.00 55.22 281 GLU A CA 1
ATOM 2252 C C . GLU A 1 281 ? 68.016 1.268 -99.624 1.00 55.22 281 GLU A C 1
ATOM 2254 O O . GLU A 1 281 ? 67.366 1.330 -98.583 1.00 55.22 281 GLU A O 1
ATOM 2259 N N . THR A 1 282 ? 67.875 2.198 -100.576 1.00 55.03 282 THR A N 1
ATOM 2260 C CA . THR A 1 282 ? 66.949 3.339 -100.433 1.00 55.03 282 THR A CA 1
ATOM 2261 C C . THR A 1 282 ? 65.478 2.892 -100.472 1.00 55.03 282 THR A C 1
ATOM 2263 O O . THR A 1 282 ? 64.638 3.465 -99.776 1.00 55.03 282 THR A O 1
ATOM 2266 N N . ILE A 1 283 ? 65.160 1.841 -101.242 1.00 55.62 283 ILE A N 1
ATOM 2267 C CA . ILE A 1 283 ? 63.822 1.226 -101.261 1.00 55.62 283 ILE A CA 1
ATOM 2268 C C . ILE A 1 283 ? 63.536 0.507 -99.933 1.00 55.62 283 ILE A C 1
ATOM 2270 O O . ILE A 1 283 ? 62.414 0.599 -99.441 1.00 55.62 283 ILE A O 1
ATOM 2274 N N . ASP A 1 284 ? 64.533 -0.129 -99.312 1.00 59.12 284 ASP A N 1
ATOM 2275 C CA . ASP A 1 284 ? 64.367 -0.841 -98.034 1.00 59.12 284 ASP A CA 1
ATOM 2276 C C . ASP A 1 284 ? 64.159 0.123 -96.845 1.00 59.12 284 ASP A C 1
ATOM 2278 O O . ASP A 1 284 ? 63.290 -0.081 -95.989 1.00 59.12 284 ASP A O 1
ATOM 2282 N N . VAL A 1 285 ? 64.876 1.256 -96.827 1.00 62.00 285 VAL A N 1
ATOM 2283 C CA . VAL A 1 285 ? 64.652 2.333 -95.841 1.00 62.00 285 VAL A CA 1
ATOM 2284 C C . VAL A 1 285 ? 63.275 2.979 -96.041 1.00 62.00 285 VAL A C 1
ATOM 2286 O O . VAL A 1 285 ? 62.568 3.229 -95.063 1.00 62.00 285 VAL A O 1
ATOM 2289 N N . GLY A 1 286 ? 62.856 3.194 -97.293 1.00 61.16 286 GLY A N 1
ATOM 2290 C CA . GLY A 1 286 ? 61.516 3.685 -97.623 1.00 61.16 286 GLY A CA 1
ATOM 2291 C C . GLY A 1 286 ? 60.406 2.719 -97.196 1.00 61.16 286 GLY A C 1
ATOM 2292 O O . GLY A 1 286 ? 59.438 3.143 -96.567 1.00 61.16 286 GLY A O 1
ATOM 2293 N N . ALA A 1 287 ? 60.565 1.419 -97.457 1.00 60.59 287 ALA A N 1
ATOM 2294 C CA . ALA A 1 287 ? 59.621 0.384 -97.038 1.00 60.59 287 ALA A CA 1
ATOM 2295 C C . ALA A 1 287 ? 59.534 0.272 -95.505 1.00 60.59 287 ALA A C 1
ATOM 2297 O O . ALA A 1 287 ? 58.437 0.194 -94.956 1.00 60.59 287 ALA A O 1
ATOM 2298 N N . THR A 1 288 ? 60.666 0.367 -94.801 1.00 64.44 288 THR A N 1
ATOM 2299 C CA . THR A 1 288 ? 60.710 0.380 -93.328 1.00 64.44 288 THR A CA 1
ATOM 2300 C C . THR A 1 288 ? 60.027 1.628 -92.749 1.00 64.44 288 THR A C 1
ATOM 2302 O O . THR A 1 288 ? 59.305 1.545 -91.753 1.00 64.44 288 THR A O 1
ATOM 2305 N N . LEU A 1 289 ? 60.190 2.795 -93.382 1.00 65.12 289 LEU A N 1
ATOM 2306 C CA . LEU A 1 289 ? 59.518 4.027 -92.960 1.00 65.12 289 LEU A CA 1
ATOM 2307 C C . LEU A 1 289 ? 57.998 3.955 -93.196 1.00 65.12 289 LEU A C 1
ATOM 2309 O O . LEU A 1 289 ? 57.218 4.347 -92.333 1.00 65.12 289 LEU A O 1
ATOM 2313 N N . VAL A 1 290 ? 57.558 3.403 -94.330 1.00 63.59 290 VAL A N 1
ATOM 2314 C CA . VAL A 1 290 ? 56.126 3.221 -94.624 1.00 63.59 290 VAL A CA 1
ATOM 2315 C C . VAL A 1 290 ? 55.489 2.209 -93.670 1.00 63.59 290 VAL A C 1
ATOM 2317 O O . VAL A 1 290 ? 54.398 2.471 -93.169 1.00 63.59 290 VAL A O 1
ATOM 2320 N N . LEU A 1 291 ? 56.173 1.104 -93.349 1.00 62.56 291 LEU A N 1
ATOM 2321 C CA . LEU A 1 291 ? 55.690 0.125 -92.369 1.00 62.56 291 LEU A CA 1
ATOM 2322 C C . LEU A 1 291 ? 55.587 0.728 -90.961 1.00 62.56 291 LEU A C 1
ATOM 2324 O O . LEU A 1 291 ? 54.558 0.576 -90.315 1.00 62.56 291 LEU A O 1
ATOM 2328 N N . THR A 1 292 ? 56.577 1.511 -90.522 1.00 63.19 292 THR A N 1
ATOM 2329 C CA . THR A 1 292 ? 56.530 2.164 -89.199 1.00 63.19 292 THR A CA 1
ATOM 2330 C C . THR A 1 292 ? 55.464 3.263 -89.104 1.00 63.19 292 THR A C 1
ATOM 2332 O O . THR A 1 292 ? 54.812 3.382 -88.068 1.00 63.19 292 THR A O 1
ATOM 2335 N N . ILE A 1 293 ? 55.216 4.036 -90.168 1.00 65.44 293 ILE A N 1
ATOM 2336 C CA . ILE A 1 293 ? 54.111 5.014 -90.206 1.00 65.44 293 ILE A CA 1
ATOM 2337 C C . ILE A 1 293 ? 52.753 4.299 -90.252 1.00 65.44 293 ILE A C 1
ATOM 2339 O O . ILE A 1 293 ? 51.810 4.742 -89.591 1.00 65.44 293 ILE A O 1
ATOM 2343 N N . SER A 1 294 ? 52.646 3.190 -90.992 1.00 61.62 294 SER A N 1
ATOM 2344 C CA . SER A 1 294 ? 51.422 2.385 -91.047 1.00 61.62 294 SER A CA 1
ATOM 2345 C C . SER A 1 294 ? 51.116 1.751 -89.688 1.00 61.62 294 SER A C 1
ATOM 2347 O O . SER A 1 294 ? 49.991 1.879 -89.216 1.00 61.62 294 SER A O 1
ATOM 2349 N N . ASP A 1 295 ? 52.114 1.202 -88.989 1.00 61.00 295 ASP A N 1
ATOM 2350 C CA . ASP A 1 295 ? 51.949 0.661 -87.635 1.00 61.00 295 ASP A CA 1
ATOM 2351 C C . ASP A 1 295 ? 51.549 1.748 -86.627 1.00 61.00 295 ASP A C 1
ATOM 2353 O O . ASP A 1 295 ? 50.618 1.556 -85.846 1.00 61.00 295 ASP A O 1
ATOM 2357 N N . VAL A 1 296 ? 52.167 2.935 -86.676 1.00 62.84 296 VAL A N 1
ATOM 2358 C CA . VAL A 1 296 ? 51.775 4.072 -85.820 1.00 62.84 296 VAL A CA 1
ATOM 2359 C C . VAL A 1 296 ? 50.343 4.538 -86.121 1.00 62.84 296 VAL A C 1
ATOM 2361 O O . VAL A 1 296 ? 49.589 4.843 -85.196 1.00 62.84 296 VAL A O 1
ATOM 2364 N N . SER A 1 297 ? 49.928 4.561 -87.391 1.00 60.47 297 SER A N 1
ATOM 2365 C CA . SER A 1 297 ? 48.566 4.937 -87.799 1.00 60.47 297 SER A CA 1
ATOM 2366 C C . SER A 1 297 ? 47.519 3.890 -87.396 1.00 60.47 297 SER A C 1
ATOM 2368 O O . SER A 1 297 ? 46.447 4.250 -86.898 1.00 60.47 297 SER A O 1
ATOM 2370 N N . GLN A 1 298 ? 47.841 2.601 -87.527 1.00 55.00 298 GLN A N 1
ATOM 2371 C CA . GLN A 1 298 ? 46.986 1.499 -87.083 1.00 55.00 298 GLN A CA 1
ATOM 2372 C C . GLN A 1 298 ? 46.826 1.500 -85.558 1.00 55.00 298 GLN A C 1
ATOM 2374 O O . GLN A 1 298 ? 45.707 1.381 -85.061 1.00 55.00 298 GLN A O 1
ATOM 2379 N N . ILE A 1 299 ? 47.902 1.748 -84.804 1.00 61.72 299 ILE A N 1
ATOM 2380 C CA . ILE A 1 299 ? 47.850 1.886 -83.339 1.00 61.72 299 ILE A CA 1
ATOM 2381 C C . ILE A 1 299 ? 46.951 3.062 -82.929 1.00 61.72 299 ILE A C 1
ATOM 2383 O O . ILE A 1 299 ? 46.120 2.921 -82.030 1.00 61.72 299 ILE A O 1
ATOM 2387 N N . ASN A 1 300 ? 47.062 4.206 -83.609 1.00 59.19 300 ASN A N 1
ATOM 2388 C CA . ASN A 1 300 ? 46.250 5.385 -83.299 1.00 59.19 300 ASN A CA 1
ATOM 2389 C C . ASN A 1 300 ? 44.756 5.159 -83.616 1.00 59.19 300 ASN A C 1
ATOM 2391 O O . ASN A 1 300 ? 43.882 5.572 -82.855 1.00 59.19 300 ASN A O 1
ATOM 2395 N N . THR A 1 301 ? 44.457 4.427 -84.694 1.00 60.03 301 THR A N 1
ATOM 2396 C CA . THR A 1 301 ? 43.081 4.075 -85.090 1.00 60.03 301 THR A CA 1
ATOM 2397 C C . THR A 1 301 ? 42.448 3.072 -84.119 1.00 60.03 301 THR A C 1
ATOM 2399 O O . THR A 1 301 ? 41.315 3.268 -83.683 1.00 60.03 301 THR A O 1
ATOM 2402 N N . VAL A 1 302 ? 43.190 2.042 -83.693 1.00 58.06 302 VAL A N 1
ATOM 2403 C CA . VAL A 1 302 ? 42.728 1.062 -82.691 1.00 58.06 302 VAL A CA 1
ATOM 2404 C C . VAL A 1 302 ? 42.470 1.726 -81.332 1.00 58.06 302 VAL A C 1
ATOM 2406 O O . VAL A 1 302 ? 41.489 1.394 -80.663 1.00 58.06 302 VAL A O 1
ATOM 2409 N N . CYS A 1 303 ? 43.292 2.702 -80.936 1.00 54.56 303 CYS A N 1
ATOM 2410 C CA . CYS A 1 303 ? 43.077 3.478 -79.712 1.00 54.56 303 CYS A CA 1
ATOM 2411 C C . CYS A 1 303 ? 41.832 4.368 -79.771 1.00 54.56 303 CYS A C 1
ATOM 2413 O O . CYS A 1 303 ? 41.111 4.458 -78.777 1.00 54.56 303 CYS A O 1
ATOM 2415 N N . ASN A 1 304 ? 41.547 4.990 -80.918 1.00 56.38 304 ASN A N 1
ATOM 2416 C CA . ASN A 1 304 ? 40.361 5.835 -81.066 1.00 56.38 304 ASN A CA 1
ATOM 2417 C C . ASN A 1 304 ? 39.067 5.007 -80.966 1.00 56.38 304 ASN A C 1
ATOM 2419 O O . ASN A 1 304 ? 38.138 5.388 -80.261 1.00 56.38 304 ASN A O 1
ATOM 2423 N N . ILE A 1 305 ? 39.061 3.804 -81.552 1.00 54.50 305 ILE A N 1
ATOM 2424 C CA . ILE A 1 305 ? 37.935 2.860 -81.458 1.00 54.50 305 ILE A CA 1
ATOM 2425 C C . ILE A 1 305 ? 37.771 2.319 -80.025 1.00 54.50 305 ILE A C 1
ATOM 2427 O O . ILE A 1 305 ? 36.653 2.120 -79.556 1.00 54.50 305 ILE A O 1
ATOM 2431 N N . LYS A 1 306 ? 38.869 2.098 -79.285 1.00 47.66 306 LYS A N 1
ATOM 2432 C CA . LYS A 1 306 ? 38.810 1.657 -77.878 1.00 47.66 306 LYS A CA 1
ATOM 2433 C C . LYS A 1 306 ? 38.219 2.736 -76.961 1.00 47.66 306 LYS A C 1
ATOM 2435 O O . LYS A 1 306 ? 37.491 2.402 -76.031 1.00 47.66 306 LYS A O 1
ATOM 2440 N N . LYS A 1 307 ? 38.512 4.010 -77.243 1.00 48.25 307 LYS A N 1
ATOM 2441 C CA . LYS A 1 307 ? 38.010 5.169 -76.495 1.00 48.25 307 LYS A CA 1
ATOM 2442 C C . LYS A 1 307 ? 36.509 5.402 -76.703 1.00 48.25 307 LYS A C 1
ATOM 2444 O O . LYS A 1 307 ? 35.828 5.799 -75.767 1.00 48.25 307 LYS A O 1
ATOM 2449 N N . GLU A 1 308 ? 35.992 5.090 -77.889 1.00 51.06 308 GLU A N 1
ATOM 2450 C CA . GLU A 1 308 ? 34.562 5.196 -78.219 1.00 51.06 308 GLU A CA 1
ATOM 2451 C C . GLU A 1 308 ? 33.716 4.054 -77.619 1.00 51.06 308 GLU A C 1
ATOM 2453 O O . GLU A 1 308 ? 32.517 4.205 -77.427 1.00 51.06 308 GLU A O 1
ATOM 2458 N N . ASN A 1 309 ? 34.343 2.929 -77.251 1.00 41.78 309 ASN A N 1
ATOM 2459 C CA . ASN A 1 309 ? 33.674 1.740 -76.703 1.00 41.78 309 ASN A CA 1
ATOM 2460 C C . ASN A 1 309 ? 33.754 1.631 -75.162 1.00 41.78 309 ASN A C 1
ATOM 2462 O O . ASN A 1 309 ? 33.431 0.587 -74.597 1.00 41.78 309 ASN A O 1
ATOM 2466 N N . SER A 1 310 ? 34.285 2.648 -74.473 1.00 42.12 310 SER A N 1
ATOM 2467 C CA . SER A 1 310 ? 34.445 2.678 -73.003 1.00 42.12 310 SER A CA 1
ATOM 2468 C C . SER A 1 310 ? 33.880 3.943 -72.337 1.00 42.12 310 SER A C 1
ATOM 2470 O O . SER A 1 310 ? 34.121 4.150 -71.148 1.00 42.12 310 SER A O 1
ATOM 2472 N N . GLY A 1 311 ? 33.131 4.760 -73.085 1.00 39.53 311 GLY A N 1
ATOM 2473 C CA . GLY A 1 311 ? 32.188 5.752 -72.551 1.00 39.53 311 GLY A CA 1
ATOM 2474 C C . GLY A 1 311 ? 30.770 5.198 -72.563 1.00 39.53 311 GLY A C 1
ATOM 2475 O O . GLY A 1 311 ? 29.992 5.596 -71.672 1.00 39.53 311 GLY A O 1
#

Secondary structure (DSSP, 8-state):
---------------PPP--------------------------------------GGG----GGGSTTSSS----------------------HHHHHHHHHHTT--HHHHHHHHHHHHHHHHHHHHHHHHH---HHHHHHHHHHHHHHHHHHHHHHHHHHHHHHHHHHHHHHHHHHHHHHHHHHHHHHHHHHHHHHHHHHHHHHHHHHHHHHHHHHHHHHHHHHHHHHHHHHHHHHHHHHHHHHHHHHHHHHHHHHHHHHHHHHHHHTT---TTSHHHHHHHHHHHHHHHHHHHHHHHHHHHHHHHT--

Foldseek 3Di:
DDDDDDDDDDDDDDDDDDDDDDDDDDDDDDDDDDDDDDDDDDDDDPPDDPDPPDPPPPPPPDPPVPVVVPPPDPVPPPDPPPPDPPDPPPPDPPLPVQLVVVVVVPDDSVVSNVVSVVVVVVVVVVVVVVVVPDDDPVVVVVVVVVVVVVVVVVVVVVVVVVVVVVVVVVVVVVVVVVVVVVVVVVVVVVVVVVVVVVVVVVVVVVVVVVVVVVVVVVVVVVVVVVVVVVVVVVVLVVVVVVLVVVVVVLVVVLVVVVVVVVVVCVVVVVPDDDPDPVPPVVVVNVVVVVVSVVVNVVVVVVSVVVVVVPD

Sequence (311 aa):
MMASRGLPTHTLQFLSPKRSCRRSPASKKCITWTSSTLCPTKTQKVLKAPNCDLFDTSKLSRSNHLRTIISGYNFNQYRDFRSAARQPRDHHFDTLKFVRRLQEEGFTEAQSVAMMKVLSDVIEESIRNLTRTMVLREDQAKATYTQKVDFAKLRTELLSADSTESATTRASHERLTNDLAKLNSRLRDEINRTQASVRLDLNLEKGRIREEANVQELKIKETETKIEQAVAHLREKLEGVKFQTLQWLMGVCTGIKFIGFSVFDMLTTGRYGGTHTRCLETIDVGATLVLTISDVSQINTVCNIKKENSG

Radius of gyration: 71.28 Å; chains: 1; bounding box: 127×73×208 Å

Organism: Blumeria graminis f. sp. hordei (strain DH14) (NCBI:txid546991)